Protein AF-A0A9X3HV19-F1 (afdb_monomer)

Sequence (190 aa):
FEGVTEEQIAPVLFEKYFGKSNYALGISFISVSGKNYSPFISLAYKLGVPVCIVSDNDGNTSDEIASQIRKLEQKFNCTFSPEFLSINYLHNGCDIEAELVNHLGLVDELKQSLVQLTVNENDNPRYIEAKTNEFARFNNTELLEKLDSTKSGYSGFLADIIANSDKEPNQLIPQAFIDSFETIKEWRTL

pLDDT: mean 93.1, std 5.16, range [55.28, 97.44]

Secondary structure (DSSP, 8-state):
--SHHHHHHHHHHHHHHHSS-TTTTT------SSS--HHHHHHHHHHT--EEEEE--STTHHHHHHHHHHHHHHHHTS---TTTEEEEE-STT--HHHIIIIIS--HHHHHHHHHHHH--TTS-HHHHHHHHHHHHT--HHHHHHHHHTTHHHHHHHHHHHHHT--S-HHHHS-HHHHHHHHHHHHHHT-

Organism: NCBI:txid2829489

Structure (mmCIF, N/CA/C/O backbone):
data_AF-A0A9X3HV19-F1
#
_entry.id   AF-A0A9X3HV19-F1
#
loop_
_atom_site.group_PDB
_atom_site.id
_atom_site.type_symbol
_atom_site.label_atom_id
_atom_site.label_alt_id
_atom_site.label_comp_id
_atom_site.label_asym_id
_atom_site.label_entity_id
_atom_site.label_seq_id
_atom_site.pdbx_PDB_ins_code
_atom_site.Cartn_x
_atom_site.Cartn_y
_atom_site.Cartn_z
_atom_site.occupancy
_atom_site.B_iso_or_equiv
_atom_site.auth_seq_id
_atom_site.auth_comp_id
_atom_site.auth_asym_id
_atom_site.auth_atom_id
_atom_site.pdbx_PDB_model_num
ATOM 1 N N . PHE A 1 1 ? -4.793 3.993 3.287 1.00 92.94 1 PHE A N 1
ATOM 2 C CA . PHE A 1 1 ? -3.477 4.183 2.652 1.00 92.94 1 PHE A CA 1
ATOM 3 C C . PHE A 1 1 ? -3.138 5.657 2.613 1.00 92.94 1 PHE A C 1
ATOM 5 O O . PHE A 1 1 ? -4.039 6.464 2.853 1.00 92.94 1 PHE A O 1
ATOM 12 N N . GLU A 1 2 ? -1.892 5.999 2.302 1.00 89.06 2 GLU A N 1
ATOM 13 C CA . GLU A 1 2 ? -1.419 7.385 2.287 1.00 89.06 2 GLU A CA 1
ATOM 14 C C . GLU A 1 2 ? -1.535 8.012 0.901 1.00 89.06 2 GLU A C 1
ATOM 16 O O . GLU A 1 2 ? -1.943 9.172 0.780 1.00 89.06 2 GLU A O 1
ATOM 21 N N . GLY A 1 3 ? -1.202 7.239 -0.134 1.00 89.00 3 GLY A N 1
ATOM 22 C CA . GLY A 1 3 ? -0.993 7.733 -1.486 1.00 89.00 3 GLY A CA 1
ATOM 23 C C . GLY A 1 3 ? -1.989 7.229 -2.523 1.00 89.00 3 GLY A C 1
ATOM 24 O O . GLY A 1 3 ? -2.967 6.536 -2.229 1.00 89.00 3 GLY A O 1
ATOM 25 N N . VAL A 1 4 ? -1.743 7.662 -3.762 1.00 90.88 4 VAL A N 1
ATOM 26 C CA . VAL A 1 4 ? -2.501 7.255 -4.953 1.00 90.88 4 VAL A CA 1
ATOM 27 C C . VAL A 1 4 ? -2.052 5.886 -5.455 1.00 90.88 4 VAL A C 1
ATOM 29 O O . VAL A 1 4 ? -2.868 5.137 -5.981 1.00 90.88 4 VAL A O 1
ATOM 32 N N . THR A 1 5 ? -0.774 5.540 -5.273 1.00 93.81 5 THR A N 1
ATOM 33 C CA . THR A 1 5 ? -0.210 4.272 -5.738 1.00 93.81 5 THR A CA 1
ATOM 34 C C . THR A 1 5 ? -0.964 3.107 -5.108 1.00 93.81 5 THR A C 1
ATOM 36 O O . THR A 1 5 ? -1.491 2.252 -5.817 1.00 93.81 5 THR A O 1
ATOM 39 N N . GLU A 1 6 ? -1.099 3.120 -3.783 1.00 95.12 6 GLU A N 1
ATOM 40 C CA . GLU A 1 6 ? -1.828 2.110 -3.024 1.00 95.12 6 GLU A CA 1
ATOM 41 C C . GLU A 1 6 ? -3.308 2.074 -3.409 1.00 95.12 6 GLU A C 1
ATOM 43 O O . GLU A 1 6 ? -3.881 0.997 -3.518 1.00 95.12 6 GLU A O 1
ATOM 48 N N . GLU A 1 7 ? -3.933 3.230 -3.648 1.00 93.62 7 GLU A N 1
ATOM 49 C CA . GLU A 1 7 ? -5.339 3.306 -4.057 1.00 93.62 7 GLU A CA 1
ATOM 50 C C . GLU A 1 7 ? -5.594 2.624 -5.407 1.00 93.62 7 GLU A C 1
ATOM 52 O O . GLU A 1 7 ? -6.621 1.963 -5.564 1.00 93.62 7 GLU A O 1
ATOM 57 N N . GLN A 1 8 ? -4.658 2.737 -6.355 1.00 94.06 8 GLN A N 1
ATOM 58 C CA . GLN A 1 8 ? -4.769 2.079 -7.659 1.00 94.06 8 GLN A CA 1
ATOM 59 C C . GLN A 1 8 ? -4.486 0.574 -7.580 1.00 94.06 8 GLN A C 1
ATOM 61 O O . GLN A 1 8 ? -5.200 -0.213 -8.200 1.00 94.06 8 GLN A O 1
ATOM 66 N N . ILE A 1 9 ? -3.474 0.147 -6.814 1.00 95.69 9 ILE A N 1
ATOM 67 C CA . ILE A 1 9 ? -3.069 -1.269 -6.795 1.00 95.69 9 ILE A CA 1
ATOM 68 C C . ILE A 1 9 ? -3.862 -2.116 -5.791 1.00 95.69 9 ILE A C 1
ATOM 70 O O . ILE A 1 9 ? -4.098 -3.292 -6.058 1.00 95.69 9 ILE A O 1
ATOM 74 N N . ALA A 1 10 ? -4.316 -1.562 -4.659 1.00 96.38 10 ALA A N 1
ATO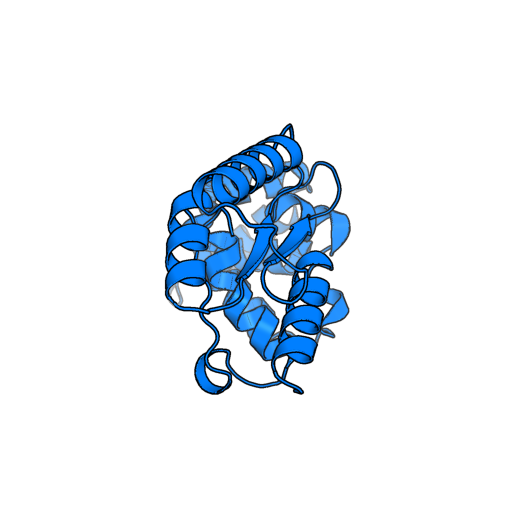M 75 C CA . ALA A 1 10 ? -4.973 -2.330 -3.593 1.00 96.38 10 ALA A CA 1
ATOM 76 C C . ALA A 1 10 ? -6.180 -3.163 -4.064 1.00 96.38 10 ALA A C 1
ATOM 78 O O . ALA A 1 10 ? -6.263 -4.326 -3.658 1.00 96.38 10 ALA A O 1
ATOM 79 N N . PRO A 1 11 ? -7.087 -2.653 -4.928 1.00 96.00 11 PRO A N 1
ATOM 80 C CA . PRO A 1 11 ? -8.189 -3.454 -5.459 1.00 96.00 11 PRO A CA 1
ATOM 81 C C . PRO A 1 11 ? -7.708 -4.684 -6.232 1.00 96.00 11 PRO A C 1
ATOM 83 O O . PRO A 1 11 ? -8.239 -5.777 -6.038 1.00 96.00 11 PRO A O 1
ATOM 86 N N . VAL A 1 12 ? -6.668 -4.521 -7.055 1.00 96.38 12 VAL A N 1
ATOM 87 C CA . V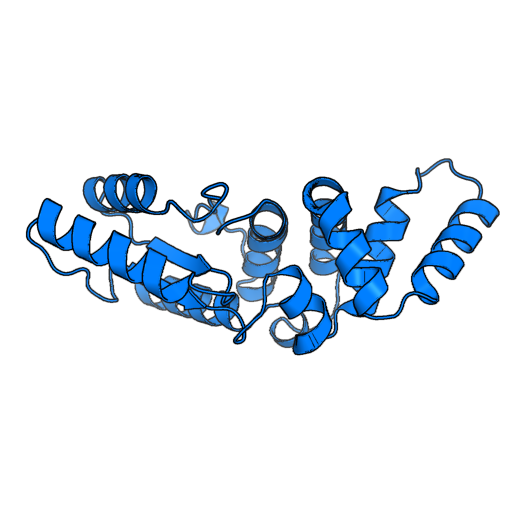AL A 1 12 ? -6.094 -5.611 -7.851 1.00 96.38 12 VAL A CA 1
ATOM 88 C C . VAL A 1 12 ? -5.376 -6.622 -6.966 1.00 96.38 12 VAL A C 1
ATOM 90 O O . VAL A 1 12 ? -5.577 -7.824 -7.134 1.00 96.38 12 VAL A O 1
ATOM 93 N N . LEU A 1 13 ? -4.574 -6.161 -6.001 1.00 96.75 13 LEU A N 1
ATOM 94 C CA . LEU A 1 13 ? -3.899 -7.041 -5.040 1.00 96.75 13 LEU A CA 1
ATOM 95 C C . LEU A 1 13 ? -4.920 -7.871 -4.256 1.00 96.75 13 LEU A C 1
ATOM 97 O O . LEU A 1 13 ? -4.753 -9.077 -4.082 1.00 96.75 13 LEU A O 1
ATOM 101 N N . PHE A 1 14 ? -6.006 -7.233 -3.824 1.00 96.19 14 PHE A N 1
ATOM 102 C CA . PHE A 1 14 ? -7.091 -7.888 -3.109 1.00 96.19 14 PHE A CA 1
ATOM 103 C C . PHE A 1 14 ? -7.784 -8.952 -3.965 1.00 96.19 14 PHE A C 1
ATOM 105 O O . PHE A 1 14 ? -7.998 -10.074 -3.506 1.00 96.19 14 PHE A O 1
ATOM 112 N N . GLU A 1 15 ? -8.109 -8.630 -5.217 1.00 95.38 15 GLU A N 1
ATOM 113 C CA . GLU A 1 15 ? -8.743 -9.578 -6.131 1.00 95.38 15 GLU A CA 1
ATOM 114 C C . GLU A 1 15 ? -7.820 -10.751 -6.477 1.00 95.38 15 GLU A C 1
ATOM 116 O O . GLU A 1 15 ? -8.271 -11.896 -6.482 1.00 95.38 15 GLU A O 1
ATOM 121 N N . LYS A 1 16 ? -6.520 -10.500 -6.670 1.00 94.62 16 LYS A N 1
ATOM 122 C CA . LYS A 1 16 ? -5.498 -11.546 -6.831 1.00 94.62 16 LYS A CA 1
ATOM 123 C C . LYS A 1 16 ? -5.420 -12.473 -5.622 1.00 94.62 16 LYS A C 1
ATOM 125 O O . LYS A 1 16 ? -5.256 -13.676 -5.796 1.00 94.62 16 LYS A O 1
ATOM 130 N N . TYR A 1 17 ? -5.553 -11.928 -4.417 1.00 95.12 17 TYR A N 1
ATOM 131 C CA . TYR A 1 17 ? -5.472 -12.700 -3.183 1.00 95.12 17 TYR A CA 1
ATOM 132 C C . TYR A 1 17 ? -6.747 -13.524 -2.908 1.00 95.12 17 TYR A C 1
ATOM 134 O O . TYR A 1 17 ? -6.661 -14.709 -2.594 1.00 95.12 17 TYR A O 1
ATOM 142 N N . PHE A 1 18 ? -7.940 -12.933 -3.047 1.00 93.56 18 PHE A N 1
ATOM 143 C CA . PHE A 1 18 ? -9.214 -13.597 -2.719 1.00 93.56 18 PHE A CA 1
ATOM 144 C C . PHE A 1 18 ? -9.899 -14.300 -3.899 1.00 93.56 18 PHE A C 1
ATOM 146 O O . PHE A 1 18 ? -10.870 -15.034 -3.695 1.00 93.56 18 PHE A O 1
ATOM 153 N N . GLY A 1 19 ? -9.473 -14.029 -5.135 1.00 92.88 19 GLY A N 1
ATOM 154 C CA . GLY A 1 19 ? -10.180 -14.448 -6.349 1.00 92.88 19 GLY A CA 1
ATOM 155 C C . GLY A 1 19 ? -11.570 -13.814 -6.500 1.00 92.88 19 GLY A C 1
ATOM 156 O O . GLY A 1 19 ? -12.421 -14.346 -7.213 1.00 92.88 19 GLY A O 1
ATOM 157 N N . LYS A 1 20 ? -11.842 -12.721 -5.775 1.00 91.88 20 LYS A N 1
ATOM 158 C CA . LYS A 1 20 ? -13.119 -11.993 -5.763 1.00 91.88 20 LYS A CA 1
ATOM 159 C C . LYS A 1 20 ? -12.851 -10.498 -5.687 1.00 91.88 20 LYS A C 1
ATOM 161 O O . LYS A 1 20 ? -11.979 -10.067 -4.937 1.00 91.88 20 LYS A O 1
ATOM 166 N N . SER A 1 21 ? -13.664 -9.707 -6.380 1.00 92.12 21 SER A N 1
ATOM 167 C CA . SER A 1 21 ? -13.572 -8.252 -6.286 1.00 92.12 21 SER A CA 1
ATOM 168 C C . SER A 1 21 ? -13.932 -7.750 -4.883 1.00 92.12 21 SER A C 1
ATOM 170 O O . SER A 1 21 ? -14.791 -8.304 -4.186 1.00 92.12 21 SER A O 1
ATOM 172 N N . ASN A 1 22 ? -13.314 -6.642 -4.478 1.00 92.56 22 ASN A N 1
ATOM 173 C CA . ASN A 1 22 ? -13.609 -5.961 -3.216 1.00 92.56 22 ASN A CA 1
ATOM 174 C C . ASN A 1 22 ? -15.084 -5.535 -3.114 1.00 92.56 22 ASN A C 1
ATOM 176 O O . ASN A 1 22 ? -15.665 -5.592 -2.031 1.00 92.56 22 ASN A O 1
ATOM 180 N N . TYR A 1 23 ? -15.721 -5.190 -4.239 1.00 90.75 23 TYR A N 1
ATOM 181 C CA . TYR A 1 23 ? -17.148 -4.863 -4.295 1.00 90.75 23 TYR A CA 1
ATOM 182 C C . TYR A 1 23 ? -18.039 -6.041 -3.899 1.00 90.75 23 TYR A C 1
ATOM 184 O O . TYR A 1 23 ? -18.979 -5.861 -3.126 1.00 90.75 23 TYR A O 1
ATOM 192 N N . ALA A 1 24 ? -17.727 -7.251 -4.377 1.00 90.06 24 ALA A N 1
ATOM 193 C CA . ALA A 1 24 ? -18.477 -8.456 -4.020 1.00 90.06 24 ALA A CA 1
ATOM 194 C C . ALA A 1 24 ? -18.387 -8.762 -2.517 1.00 90.06 24 ALA A C 1
ATOM 196 O O . ALA A 1 24 ? -19.307 -9.335 -1.935 1.00 90.06 24 ALA A O 1
ATOM 197 N N . LEU A 1 25 ? -17.288 -8.343 -1.889 1.00 89.44 25 LEU A N 1
ATOM 198 C CA . LEU A 1 25 ? -17.045 -8.485 -0.461 1.00 89.44 25 LEU A CA 1
ATOM 199 C C . LEU A 1 25 ? -17.388 -7.220 0.332 1.00 89.44 25 LEU A C 1
ATOM 201 O O . LEU A 1 25 ? -17.136 -7.183 1.529 1.00 89.44 25 LEU A O 1
ATOM 205 N N . GLY A 1 26 ? -18.000 -6.199 -0.279 1.00 91.06 26 GLY A N 1
ATOM 206 C CA . GLY A 1 26 ? -18.408 -4.964 0.395 1.00 91.06 26 GLY A CA 1
ATOM 207 C C . GLY A 1 26 ? -17.260 -4.249 1.114 1.00 91.06 26 GLY A C 1
ATOM 208 O O . GLY A 1 26 ? -17.456 -3.780 2.237 1.00 91.06 26 GLY A O 1
ATOM 209 N N . ILE A 1 27 ? -16.072 -4.239 0.507 1.00 93.81 27 ILE A N 1
ATOM 210 C CA . ILE A 1 27 ? -14.852 -3.609 1.022 1.00 93.81 27 ILE A CA 1
ATOM 211 C C . ILE A 1 27 ? -14.545 -2.359 0.202 1.00 93.81 27 ILE A C 1
ATOM 213 O O . ILE A 1 27 ? -14.520 -2.393 -1.032 1.00 93.81 27 ILE A O 1
ATOM 217 N N . SER A 1 28 ? -14.269 -1.268 0.911 1.00 94.50 28 SER A N 1
ATOM 218 C CA . SER A 1 28 ? -13.881 0.013 0.327 1.00 94.50 28 SER A CA 1
ATOM 219 C C . SER A 1 28 ? -12.416 0.302 0.626 1.00 94.50 28 SER A C 1
ATOM 221 O O . SER A 1 28 ? -12.000 0.271 1.783 1.00 94.50 28 SER A O 1
ATOM 223 N N . PHE A 1 29 ? -11.659 0.633 -0.415 1.00 95.06 29 PHE A N 1
ATOM 224 C CA . PHE A 1 29 ? -10.294 1.135 -0.310 1.00 95.06 29 PHE A CA 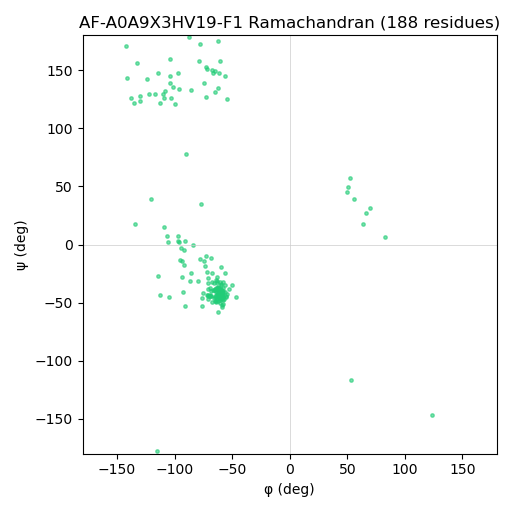1
ATOM 225 C C . PHE A 1 29 ? -10.311 2.660 -0.356 1.00 95.06 29 PHE A C 1
ATOM 227 O O . PHE A 1 29 ? -11.040 3.244 -1.154 1.00 95.06 29 PHE A O 1
ATOM 234 N N . ILE A 1 30 ? -9.568 3.297 0.550 1.00 93.44 30 ILE A N 1
ATOM 235 C CA . ILE A 1 30 ? -9.579 4.752 0.726 1.00 93.44 30 ILE A CA 1
ATOM 236 C C . ILE A 1 30 ? -8.141 5.238 0.934 1.00 93.44 30 ILE A C 1
ATOM 238 O O . ILE A 1 30 ? -7.435 4.768 1.838 1.00 93.44 30 ILE A O 1
ATOM 242 N N . SER A 1 31 ? -7.727 6.206 0.115 1.00 92.25 31 SER A N 1
ATOM 243 C CA . SER A 1 31 ? -6.536 7.016 0.368 1.00 92.25 31 SER A CA 1
ATOM 244 C C . SER A 1 31 ? -6.883 8.196 1.273 1.00 92.25 31 SER A C 1
ATOM 246 O O . SER A 1 31 ? -7.871 8.896 1.046 1.00 92.25 31 SER A O 1
ATOM 248 N N . VAL A 1 32 ? -6.073 8.433 2.308 1.00 92.12 32 VAL A N 1
ATOM 249 C CA . VAL A 1 32 ? -6.241 9.598 3.192 1.00 92.12 32 VAL A CA 1
ATOM 250 C C . VAL A 1 32 ? -5.442 10.814 2.715 1.00 92.12 32 VAL A C 1
ATOM 252 O O . VAL A 1 32 ? -5.490 11.855 3.371 1.00 92.12 32 VAL A O 1
ATOM 255 N N . SER A 1 33 ? -4.759 10.705 1.564 1.00 85.19 33 SER A N 1
ATOM 256 C CA . SER A 1 33 ? -3.961 11.775 0.947 1.00 85.19 33 SER A CA 1
ATOM 257 C C . SER A 1 33 ? -2.943 12.382 1.924 1.00 85.19 33 SER A C 1
ATOM 259 O O . SER A 1 33 ? -2.964 13.581 2.212 1.00 85.19 33 SER A O 1
ATOM 261 N N . GLY A 1 34 ? -2.076 11.529 2.471 1.00 86.06 34 GLY A N 1
ATOM 262 C CA . GLY A 1 34 ? -1.086 11.847 3.502 1.00 86.06 34 GLY A CA 1
ATOM 263 C C . GLY A 1 34 ? -1.242 10.958 4.737 1.00 86.06 34 GLY A C 1
ATOM 264 O O . GLY A 1 34 ? -1.656 9.812 4.631 1.00 86.06 34 GLY A O 1
ATOM 265 N N . LYS A 1 35 ? -0.958 11.501 5.929 1.00 85.69 35 LYS A N 1
ATOM 266 C CA . LYS A 1 35 ? -0.919 10.731 7.192 1.00 85.69 35 LYS A CA 1
ATOM 267 C C . LYS A 1 35 ? -2.104 10.992 8.129 1.00 85.69 35 LYS A C 1
ATOM 269 O O . LYS A 1 35 ? -2.107 10.534 9.266 1.00 85.69 35 LYS A O 1
ATOM 274 N N . ASN A 1 36 ? -3.133 11.735 7.706 1.00 92.12 36 ASN A N 1
ATOM 275 C CA . ASN A 1 36 ? -4.254 12.119 8.579 1.00 92.12 36 ASN A CA 1
ATOM 276 C C . ASN A 1 36 ? -5.415 11.109 8.554 1.00 92.12 36 ASN A C 1
ATOM 278 O O . ASN A 1 36 ? -6.471 11.349 7.967 1.00 92.12 36 ASN A O 1
ATOM 282 N N . TYR A 1 37 ? -5.246 9.996 9.261 1.00 95.00 37 TYR A N 1
ATOM 283 C CA . TYR A 1 37 ? -6.252 8.937 9.385 1.00 95.00 37 TYR A CA 1
ATOM 284 C C . TYR A 1 37 ? -7.441 9.307 10.286 1.00 95.00 37 TYR A C 1
ATOM 286 O O . TYR A 1 37 ? -8.511 8.695 10.211 1.00 95.00 37 TYR A O 1
ATOM 294 N N . SER A 1 38 ? -7.282 10.321 11.141 1.00 95.31 38 SER A N 1
ATOM 295 C CA . SER A 1 38 ? -8.231 10.625 12.220 1.00 95.31 38 SER A CA 1
ATOM 296 C C . SER A 1 38 ? -9.696 10.838 11.786 1.00 95.31 38 SER A C 1
ATOM 298 O O . SER A 1 38 ? -10.593 10.308 12.458 1.00 95.31 38 SER A O 1
ATOM 300 N N . PRO A 1 39 ? -9.999 11.586 10.701 1.00 95.50 39 PRO A N 1
ATOM 301 C CA . PRO A 1 39 ? -11.375 11.785 10.242 1.00 95.50 39 PRO A CA 1
ATOM 302 C C . PRO A 1 39 ? -12.031 10.487 9.760 1.00 95.50 39 PRO A C 1
ATOM 304 O O . PRO A 1 39 ? -13.200 10.243 10.060 1.00 95.50 39 PRO A O 1
ATOM 307 N N . PHE A 1 40 ? -11.267 9.636 9.072 1.00 95.88 40 PHE A N 1
ATOM 308 C CA . PHE A 1 40 ? -11.751 8.380 8.504 1.00 95.88 40 PHE A CA 1
ATOM 309 C C . PHE A 1 40 ? -12.051 7.354 9.593 1.00 95.88 40 PHE A C 1
ATOM 311 O O . PHE A 1 40 ? -13.150 6.806 9.621 1.00 95.88 40 PHE A O 1
ATOM 318 N N . ILE A 1 41 ? -11.136 7.180 10.554 1.00 96.31 41 ILE A N 1
ATOM 319 C CA . ILE A 1 41 ? -11.366 6.301 11.712 1.00 96.31 41 ILE A CA 1
ATOM 320 C C . ILE A 1 41 ? -12.566 6.805 12.525 1.00 96.31 41 ILE A C 1
ATOM 322 O O . ILE A 1 41 ? -13.417 6.018 12.929 1.00 96.31 41 ILE A O 1
ATOM 326 N N . SER A 1 42 ? -12.686 8.125 12.729 1.00 96.38 42 SER A N 1
ATOM 327 C CA . SER A 1 42 ? -13.834 8.711 13.439 1.00 96.38 42 SER A CA 1
ATOM 328 C C . SER A 1 42 ? -15.166 8.375 12.769 1.00 96.38 42 SER A C 1
ATOM 330 O O . SER A 1 42 ? -16.132 8.042 13.457 1.00 96.38 42 SER A O 1
ATOM 332 N N . LEU A 1 43 ? -15.230 8.492 11.441 1.00 96.56 43 LEU A N 1
ATOM 333 C CA . LEU A 1 43 ? -16.430 8.191 10.668 1.00 96.56 43 LEU A CA 1
ATOM 334 C C . LEU A 1 43 ? -16.747 6.694 10.709 1.00 96.56 43 LEU A C 1
ATOM 336 O O . LEU A 1 43 ? -17.870 6.324 11.040 1.00 96.56 43 LEU A O 1
ATOM 340 N N . ALA A 1 44 ? -15.756 5.845 10.441 1.00 95.75 44 ALA A N 1
ATOM 341 C CA . ALA A 1 44 ? -15.909 4.396 10.455 1.00 95.75 44 ALA A CA 1
ATOM 342 C C . ALA A 1 44 ? -16.375 3.888 11.828 1.00 95.75 44 ALA A C 1
ATOM 344 O O . ALA A 1 44 ? -17.335 3.126 11.911 1.00 95.75 44 ALA A O 1
ATOM 345 N N . TYR A 1 45 ? -15.806 4.424 12.913 1.00 95.81 45 TYR A N 1
ATOM 346 C CA . TYR A 1 45 ? -16.226 4.104 14.277 1.00 95.81 45 TYR A CA 1
ATOM 347 C C . TYR A 1 45 ? -17.687 4.466 14.536 1.00 95.81 45 TYR A C 1
ATOM 349 O O . TYR A 1 45 ? -18.442 3.674 15.095 1.00 95.81 45 TYR A O 1
ATOM 357 N N . LYS A 1 46 ? -18.129 5.644 14.081 1.00 95.75 46 LYS A N 1
ATOM 358 C CA . LYS A 1 46 ? -19.532 6.062 14.214 1.00 95.75 46 LYS A CA 1
ATOM 359 C C . LYS A 1 46 ? -20.497 5.228 13.374 1.00 95.75 46 LYS A C 1
ATOM 361 O O . LYS A 1 46 ? -21.669 5.154 13.731 1.00 95.75 46 LYS A O 1
ATOM 366 N N . LEU A 1 47 ? -20.016 4.614 12.298 1.00 95.56 47 LEU A N 1
ATOM 367 C CA . LEU A 1 47 ? -20.792 3.725 11.436 1.00 95.56 47 LEU A CA 1
ATOM 368 C C . LEU A 1 47 ? -20.694 2.246 11.844 1.00 95.56 47 LEU A C 1
ATOM 370 O O . LEU A 1 47 ? -21.378 1.421 11.246 1.00 95.56 47 LEU A O 1
ATOM 374 N N . GLY A 1 48 ? -19.869 1.902 12.840 1.00 94.06 48 GLY A N 1
ATOM 375 C CA . GLY A 1 48 ? -19.617 0.510 13.224 1.00 94.06 48 GLY A CA 1
ATOM 376 C C . GLY A 1 48 ? -18.878 -0.290 12.147 1.00 94.06 48 GLY A C 1
ATOM 377 O O . GLY A 1 48 ? -19.062 -1.500 12.052 1.00 94.06 48 GLY A O 1
ATOM 378 N N . VAL A 1 49 ? -18.080 0.380 11.312 1.00 95.19 49 VAL A N 1
ATOM 379 C CA . VAL A 1 49 ? -17.308 -0.242 10.230 1.00 95.19 49 VAL A CA 1
ATOM 380 C C . VAL A 1 49 ? -15.864 -0.432 10.700 1.00 95.19 49 VAL A C 1
ATOM 382 O O . VAL A 1 49 ? -15.229 0.567 11.045 1.00 95.19 49 VAL A O 1
ATOM 385 N N . PRO A 1 50 ? -15.334 -1.666 10.725 1.00 95.62 50 PRO A N 1
ATOM 386 C CA . PRO A 1 50 ? -13.950 -1.911 11.113 1.00 95.62 50 PRO A CA 1
ATOM 387 C C . PRO A 1 50 ? -12.979 -1.438 10.017 1.00 95.62 50 PRO A C 1
ATOM 389 O O . PRO A 1 50 ? -13.328 -1.377 8.835 1.00 95.62 50 PRO A O 1
ATOM 392 N N . VAL A 1 51 ? -11.760 -1.070 10.413 1.00 96.69 51 VAL A N 1
ATOM 393 C CA . VAL A 1 51 ? -10.774 -0.381 9.570 1.00 96.69 51 VAL A CA 1
ATOM 394 C C . VAL A 1 51 ? -9.424 -1.085 9.631 1.00 96.69 51 VAL A C 1
ATOM 396 O O . VAL A 1 51 ? -8.856 -1.267 10.704 1.00 96.69 51 VAL A O 1
ATOM 399 N N . CYS A 1 52 ? -8.872 -1.405 8.463 1.00 96.50 52 CYS A N 1
ATOM 400 C CA . CYS A 1 52 ? -7.460 -1.749 8.308 1.00 96.50 52 CYS A CA 1
ATOM 401 C C . CYS A 1 52 ? -6.694 -0.546 7.751 1.00 96.50 52 CYS A C 1
ATOM 403 O O . CYS A 1 52 ? -7.146 0.106 6.806 1.00 96.50 52 CYS A O 1
ATOM 405 N N . ILE A 1 53 ? -5.529 -0.266 8.323 1.00 96.44 53 ILE A N 1
ATOM 406 C CA . ILE A 1 53 ? -4.589 0.741 7.840 1.00 96.44 53 ILE A CA 1
ATOM 407 C C . ILE A 1 53 ? -3.350 0.007 7.345 1.00 96.44 53 ILE A C 1
ATOM 409 O O . ILE A 1 53 ? -2.704 -0.684 8.122 1.00 96.44 53 ILE A O 1
ATOM 413 N N . VAL A 1 54 ? -3.009 0.193 6.073 1.00 96.62 54 VAL A N 1
ATOM 414 C CA . VAL A 1 54 ? -1.650 -0.052 5.582 1.00 96.62 54 VAL A CA 1
ATOM 415 C C . VAL A 1 54 ? -0.987 1.304 5.411 1.00 96.62 54 VAL A C 1
ATOM 417 O O . VAL A 1 54 ? -1.577 2.181 4.767 1.00 96.62 54 VAL A O 1
ATOM 420 N N . SER A 1 55 ? 0.180 1.471 6.027 1.00 95.25 55 SER A N 1
ATOM 421 C CA . SER A 1 55 ? 0.944 2.720 6.025 1.00 95.25 55 SER A CA 1
ATOM 422 C C . SER A 1 55 ? 2.404 2.476 5.694 1.00 95.25 55 SER A C 1
ATOM 424 O O . SER A 1 55 ? 2.938 1.394 5.968 1.00 95.25 55 SER A O 1
ATOM 426 N N . ASP A 1 56 ? 3.049 3.526 5.199 1.00 94.00 56 ASP A N 1
ATOM 427 C CA . ASP A 1 56 ? 4.494 3.567 5.051 1.00 94.00 56 ASP A CA 1
ATOM 428 C C . ASP A 1 56 ? 5.166 3.413 6.421 1.00 94.00 56 ASP A C 1
ATOM 430 O O . ASP A 1 56 ? 4.577 3.656 7.482 1.00 94.00 56 ASP A O 1
ATOM 434 N N . ASN A 1 57 ? 6.421 2.982 6.410 1.00 92.62 57 ASN A N 1
ATOM 435 C CA . ASN A 1 57 ? 7.215 2.817 7.624 1.00 92.62 57 ASN A CA 1
ATOM 436 C C . ASN A 1 57 ? 8.474 3.681 7.570 1.00 92.62 57 ASN A C 1
ATOM 438 O O . ASN A 1 57 ? 9.564 3.265 7.958 1.00 92.62 57 ASN A O 1
ATOM 442 N N . ASP A 1 58 ? 8.323 4.884 7.031 1.00 85.94 58 ASP A N 1
ATOM 443 C CA . ASP A 1 58 ? 9.376 5.872 6.894 1.00 85.94 58 ASP A CA 1
ATOM 444 C C . ASP A 1 58 ? 9.342 6.898 8.044 1.00 85.94 58 ASP A C 1
ATOM 446 O O . ASP A 1 58 ? 8.296 7.245 8.595 1.00 85.94 58 ASP A O 1
ATOM 450 N N . GLY A 1 59 ? 10.512 7.399 8.445 1.00 86.56 59 GLY A N 1
ATOM 451 C CA . GLY A 1 59 ? 10.619 8.500 9.407 1.00 86.56 59 GLY A CA 1
ATOM 452 C C . GLY A 1 59 ? 9.860 8.277 10.725 1.00 86.56 59 GLY A C 1
ATOM 453 O O . GLY A 1 59 ? 10.224 7.419 11.525 1.00 86.56 59 GLY A O 1
ATOM 454 N N . ASN A 1 60 ? 8.855 9.117 10.984 1.00 88.69 60 ASN A N 1
ATOM 455 C CA . ASN A 1 60 ? 8.061 9.156 12.217 1.00 88.69 60 ASN A CA 1
ATOM 456 C C . ASN A 1 60 ? 6.611 8.661 12.032 1.00 88.69 60 ASN A C 1
ATOM 458 O O . ASN A 1 60 ? 5.766 8.910 12.897 1.00 88.69 60 ASN A O 1
ATOM 462 N N . THR A 1 61 ? 6.304 7.976 10.927 1.00 89.06 61 THR A N 1
ATOM 463 C CA . THR A 1 61 ? 4.933 7.583 10.550 1.00 89.06 61 THR A CA 1
ATOM 464 C C . THR A 1 61 ? 4.226 6.781 11.638 1.00 89.06 61 THR A C 1
ATOM 466 O O . THR A 1 61 ? 3.098 7.104 12.019 1.00 89.06 61 THR A O 1
ATOM 469 N N . SER A 1 62 ? 4.906 5.793 12.227 1.00 90.38 62 SER A N 1
ATOM 470 C CA . SER A 1 62 ? 4.338 4.973 13.303 1.00 90.38 62 SER A CA 1
ATOM 471 C C . SER A 1 62 ? 3.953 5.794 14.537 1.00 90.38 62 SER A C 1
ATOM 473 O O . SER A 1 62 ? 2.900 5.568 15.141 1.00 90.38 62 SER A O 1
ATOM 475 N N . ASP A 1 63 ? 4.774 6.782 14.901 1.00 92.81 63 ASP A N 1
ATOM 476 C CA . ASP A 1 63 ? 4.531 7.649 16.054 1.00 92.81 63 ASP A CA 1
ATOM 477 C C . ASP A 1 63 ? 3.365 8.611 15.797 1.00 92.81 63 ASP A C 1
ATOM 479 O O . ASP A 1 63 ? 2.543 8.859 16.689 1.00 92.81 63 ASP A O 1
ATOM 483 N N . GLU A 1 64 ? 3.248 9.132 14.573 1.00 94.19 64 GLU A N 1
ATOM 484 C CA . GLU A 1 64 ? 2.141 10.001 14.174 1.00 94.19 64 GLU A CA 1
ATOM 485 C C . GLU A 1 64 ? 0.800 9.265 14.190 1.00 94.19 64 GLU A C 1
ATOM 487 O O . GLU A 1 64 ? -0.182 9.787 14.734 1.00 94.19 64 GLU A O 1
ATOM 492 N N . ILE A 1 65 ? 0.755 8.043 13.656 1.00 94.19 65 ILE A N 1
ATOM 493 C CA . ILE A 1 65 ? -0.453 7.209 13.655 1.00 94.19 65 ILE A CA 1
ATOM 494 C C . ILE A 1 65 ? -0.826 6.820 15.085 1.00 94.19 65 ILE A C 1
ATOM 496 O O . ILE A 1 65 ? -1.976 7.005 15.493 1.00 94.19 65 ILE A O 1
ATOM 500 N N . ALA A 1 66 ? 0.140 6.379 15.897 1.00 94.69 66 ALA A N 1
ATOM 501 C CA . ALA A 1 66 ? -0.103 6.055 17.302 1.00 94.69 66 ALA A CA 1
ATOM 502 C C . ALA A 1 66 ? -0.636 7.267 18.090 1.00 94.69 66 ALA A C 1
ATOM 504 O O . ALA A 1 66 ? -1.557 7.140 18.900 1.00 94.69 66 ALA A O 1
ATOM 505 N N . SER A 1 67 ? -0.099 8.464 17.836 1.00 96.44 67 SER A N 1
ATOM 506 C CA . SER A 1 67 ? -0.572 9.715 18.440 1.00 96.44 67 SER A CA 1
ATOM 507 C C . SER A 1 67 ? -2.013 10.044 18.040 1.00 96.44 67 SER A C 1
ATOM 509 O O . SER A 1 67 ? -2.823 10.427 18.889 1.00 96.44 67 SER A O 1
ATOM 511 N N . GLN A 1 68 ? -2.363 9.867 16.765 1.00 96.06 68 GLN A N 1
ATOM 512 C CA . GLN A 1 68 ? -3.727 10.064 16.271 1.00 96.06 68 GLN A CA 1
ATOM 513 C C . GLN A 1 68 ? -4.719 9.099 16.919 1.00 96.06 68 GLN A C 1
ATOM 515 O O . GLN A 1 68 ? -5.771 9.531 17.391 1.00 96.06 68 GLN A O 1
ATOM 520 N N . ILE A 1 69 ? -4.362 7.821 17.016 1.00 96.44 69 ILE A N 1
ATOM 521 C CA . ILE A 1 69 ? -5.205 6.796 17.636 1.00 96.44 69 ILE A CA 1
ATOM 522 C C . ILE A 1 69 ? -5.449 7.114 19.106 1.00 96.44 69 ILE A C 1
ATOM 524 O O . ILE A 1 69 ? -6.602 7.178 19.522 1.00 96.44 69 ILE A O 1
ATOM 528 N N . ARG A 1 70 ? -4.398 7.439 19.869 1.00 97.06 70 ARG A N 1
ATOM 529 C CA . ARG A 1 70 ? -4.537 7.828 21.284 1.00 97.06 70 ARG A CA 1
ATOM 530 C C . ARG A 1 70 ? -5.481 9.016 21.466 1.00 97.06 70 ARG A C 1
ATOM 532 O O . ARG A 1 70 ? -6.295 9.026 22.386 1.00 97.06 70 ARG A O 1
ATOM 539 N N . LYS A 1 71 ? -5.405 10.021 20.587 1.00 97.44 71 LYS A N 1
ATOM 540 C CA . LYS A 1 71 ? -6.320 11.177 20.620 1.00 97.44 71 LYS A CA 1
ATOM 541 C C . LYS A 1 71 ? -7.765 10.770 20.338 1.00 97.44 71 LYS A C 1
ATOM 543 O O . LYS A 1 71 ? -8.679 11.315 20.955 1.00 97.44 71 LYS A O 1
ATOM 548 N N . LEU A 1 72 ? -7.989 9.835 19.417 1.00 96.94 72 LEU A N 1
ATOM 549 C CA . LEU A 1 72 ? -9.325 9.322 19.113 1.00 96.94 72 LEU A CA 1
ATOM 550 C C . LEU A 1 72 ? -9.901 8.490 20.258 1.00 96.94 72 LEU A C 1
ATOM 552 O O . LEU A 1 72 ? -11.054 8.693 20.626 1.00 96.94 72 LEU A O 1
ATOM 556 N N . GLU A 1 73 ? -9.098 7.616 20.851 1.00 96.94 73 GLU A N 1
ATOM 557 C CA . GLU A 1 73 ? -9.463 6.821 22.025 1.00 96.94 73 GLU A CA 1
ATOM 558 C C . GLU A 1 73 ? -9.865 7.714 23.203 1.00 96.94 73 GLU A C 1
ATOM 560 O O . GLU A 1 73 ? -10.927 7.529 23.796 1.00 96.94 73 GLU A O 1
ATOM 565 N N . GLN A 1 74 ? -9.089 8.770 23.471 1.00 97.31 74 GLN A N 1
ATOM 566 C CA . GLN A 1 74 ? -9.444 9.792 24.460 1.00 97.31 74 GLN A CA 1
ATOM 567 C C . GLN A 1 74 ? -10.748 10.515 24.102 1.00 97.31 74 GLN A C 1
ATOM 569 O O . GLN A 1 74 ? -11.615 10.693 24.956 1.00 97.31 74 GLN A O 1
ATOM 574 N N . LYS A 1 75 ? -10.912 10.918 22.836 1.00 96.62 75 LYS A N 1
ATOM 575 C CA . LYS A 1 75 ? -12.106 11.627 22.349 1.00 96.62 75 LYS A CA 1
ATOM 576 C C . LYS A 1 75 ? -13.377 10.785 22.470 1.00 96.62 75 LYS A C 1
ATOM 578 O O . LYS A 1 75 ? -14.440 11.331 22.762 1.00 96.62 75 LYS A O 1
ATOM 583 N N . PHE A 1 76 ? -13.290 9.487 22.202 1.00 95.94 76 PHE A N 1
ATOM 584 C CA . PHE A 1 76 ? -14.424 8.567 22.260 1.00 95.94 76 PHE A CA 1
ATOM 585 C C . PHE A 1 76 ? -14.559 7.847 23.602 1.00 95.94 76 PHE A C 1
ATOM 587 O O . PHE A 1 76 ? -15.547 7.140 23.796 1.00 95.94 76 PHE A O 1
ATOM 594 N N . ASN A 1 77 ? -13.620 8.069 24.527 1.00 96.44 77 ASN A N 1
ATOM 595 C CA . ASN A 1 77 ? -13.534 7.391 25.815 1.00 96.44 77 ASN A CA 1
ATOM 596 C C . ASN A 1 77 ? -13.616 5.861 25.660 1.00 96.44 77 ASN A C 1
ATOM 598 O O . ASN A 1 77 ? -14.423 5.193 26.309 1.00 96.44 77 ASN A O 1
ATOM 602 N N . CYS A 1 78 ? -12.812 5.323 24.743 1.00 94.12 78 CYS A N 1
ATOM 603 C CA . CYS A 1 78 ? -12.745 3.901 24.423 1.00 94.12 78 CYS A CA 1
ATOM 604 C C . CYS A 1 78 ? -11.304 3.473 24.129 1.00 94.12 78 CYS A C 1
ATOM 606 O O . CYS A 1 78 ? -10.427 4.312 23.953 1.00 94.12 78 CYS A O 1
ATOM 608 N N . THR A 1 79 ? -11.087 2.167 24.018 1.00 95.19 79 THR A N 1
ATOM 609 C CA . THR A 1 79 ? -9.874 1.579 23.438 1.00 95.19 79 THR A CA 1
ATOM 610 C C . THR A 1 79 ? -10.301 0.794 22.210 1.00 95.19 79 THR A C 1
ATOM 612 O O . THR A 1 79 ? -11.261 0.023 22.294 1.00 95.19 79 THR A O 1
ATOM 615 N N . PHE A 1 80 ? -9.653 1.012 21.069 1.00 94.56 80 PHE A N 1
ATOM 616 C CA . PHE A 1 80 ? -9.997 0.260 19.866 1.00 94.56 80 PHE A CA 1
ATOM 617 C C . PHE A 1 80 ? -9.491 -1.177 19.998 1.00 94.56 80 PHE A C 1
ATOM 619 O O . PHE A 1 80 ? -8.324 -1.411 20.309 1.00 94.56 80 PHE A O 1
ATOM 626 N N . SER A 1 81 ? -10.380 -2.147 19.792 1.00 93.06 81 SER A N 1
ATOM 627 C CA . SER A 1 81 ? -10.002 -3.558 19.779 1.00 93.06 81 SER A CA 1
ATOM 628 C C . SER A 1 81 ? -9.368 -3.940 18.434 1.00 93.06 81 SER A C 1
ATOM 630 O O . SER A 1 81 ? -9.665 -3.304 17.418 1.00 93.06 81 SER A O 1
ATOM 632 N N . PRO A 1 82 ? -8.576 -5.027 18.388 1.00 91.75 82 PRO A N 1
ATOM 633 C CA . PRO A 1 82 ? -8.102 -5.612 17.129 1.00 91.75 82 PRO A CA 1
ATOM 634 C C . PRO A 1 82 ? -9.232 -6.077 16.193 1.00 91.75 82 PRO A C 1
ATOM 636 O O . PRO A 1 82 ? -9.027 -6.215 14.995 1.00 91.75 82 PRO A O 1
ATOM 639 N N . GLU A 1 83 ? -10.443 -6.289 16.721 1.00 90.75 83 GLU A N 1
ATOM 640 C CA . GLU A 1 83 ? -11.647 -6.589 15.928 1.00 90.75 83 GLU A CA 1
ATOM 641 C C . GLU A 1 83 ? -12.210 -5.354 15.200 1.00 90.75 83 GLU A C 1
ATOM 643 O O . GLU A 1 83 ? -13.064 -5.479 14.326 1.00 90.75 83 GLU A O 1
ATOM 648 N N . PHE A 1 84 ? -11.761 -4.153 15.576 1.00 94.38 84 PHE A N 1
ATOM 649 C CA . PHE A 1 84 ? -12.208 -2.897 14.983 1.00 94.38 84 PHE A CA 1
ATOM 650 C C . PHE A 1 84 ? -11.108 -2.190 14.189 1.00 94.38 84 PHE A C 1
ATOM 652 O O . PHE A 1 84 ? -11.390 -1.662 13.116 1.00 94.38 84 PHE A O 1
ATOM 659 N N . LEU A 1 85 ? -9.880 -2.130 14.710 1.00 96.69 85 LEU A N 1
ATOM 660 C CA . LEU A 1 85 ? -8.777 -1.399 14.088 1.00 96.69 85 LEU A CA 1
ATOM 661 C C . LEU A 1 85 ? -7.533 -2.282 13.993 1.00 96.69 85 LEU A C 1
ATOM 663 O O . LEU A 1 85 ? -7.026 -2.752 15.009 1.00 96.69 85 LEU A O 1
ATOM 667 N N . SER A 1 86 ? -7.018 -2.436 12.775 1.00 96.50 86 SER A N 1
ATOM 668 C CA . SER A 1 86 ? -5.750 -3.111 12.484 1.00 96.50 86 SER A CA 1
ATOM 669 C C . SER A 1 86 ? -4.823 -2.177 11.711 1.00 96.50 86 SER A C 1
ATOM 671 O O . SER A 1 86 ? -5.284 -1.371 10.898 1.00 96.50 86 SER A O 1
ATOM 673 N N . ILE A 1 87 ? -3.525 -2.240 12.000 1.00 96.19 87 ILE A N 1
ATOM 674 C CA . ILE A 1 87 ? -2.507 -1.367 11.410 1.00 96.19 87 ILE A CA 1
ATOM 675 C C . ILE A 1 87 ? -1.324 -2.230 11.016 1.00 96.19 87 ILE A C 1
ATOM 677 O O . ILE A 1 87 ? -0.711 -2.866 11.873 1.00 96.19 87 ILE A O 1
ATOM 681 N N . ASN A 1 88 ? -0.990 -2.197 9.736 1.00 96.81 88 ASN A N 1
ATOM 682 C CA . ASN A 1 88 ? 0.107 -2.939 9.152 1.00 96.81 88 ASN A CA 1
ATOM 683 C C . ASN A 1 88 ? 1.058 -1.949 8.480 1.00 96.81 88 ASN A C 1
ATOM 685 O O . ASN A 1 88 ? 0.640 -1.077 7.718 1.00 96.81 88 ASN A O 1
ATOM 689 N N . TYR A 1 89 ? 2.339 -2.069 8.798 1.00 96.50 89 TYR A N 1
ATOM 690 C CA . TYR A 1 89 ? 3.379 -1.194 8.272 1.00 96.50 89 TYR A CA 1
ATOM 691 C C . TYR A 1 89 ? 4.166 -1.924 7.193 1.00 96.50 89 TYR A C 1
ATOM 693 O O . TYR A 1 89 ? 4.404 -3.127 7.311 1.00 96.50 89 TYR A O 1
ATOM 701 N N . LEU A 1 90 ? 4.602 -1.186 6.174 1.00 96.38 90 LEU A N 1
ATOM 702 C CA . LEU A 1 90 ? 5.602 -1.673 5.223 1.00 96.38 90 LEU A CA 1
ATOM 703 C C . LEU A 1 90 ? 6.942 -1.973 5.921 1.00 96.38 90 LEU A C 1
ATOM 705 O O . LEU A 1 90 ? 7.119 -1.717 7.123 1.00 96.38 90 LEU A O 1
ATOM 709 N N . HIS A 1 91 ? 7.910 -2.526 5.185 1.00 95.50 91 HIS A N 1
ATOM 710 C CA . HIS A 1 91 ? 9.240 -2.756 5.743 1.00 95.50 91 HIS A CA 1
ATOM 711 C C . HIS A 1 91 ? 9.848 -1.457 6.278 1.00 95.50 91 HIS A C 1
ATOM 713 O O . HIS A 1 91 ? 9.640 -0.373 5.741 1.00 95.50 91 HIS A O 1
ATOM 719 N N . ASN A 1 92 ? 10.610 -1.572 7.368 1.00 94.62 92 ASN A N 1
ATOM 720 C CA . ASN A 1 92 ? 11.193 -0.418 8.047 1.00 94.62 92 ASN A CA 1
ATOM 721 C C . ASN A 1 92 ? 12.008 0.458 7.082 1.00 94.62 92 ASN A C 1
ATOM 723 O O . ASN A 1 92 ? 12.943 -0.023 6.443 1.00 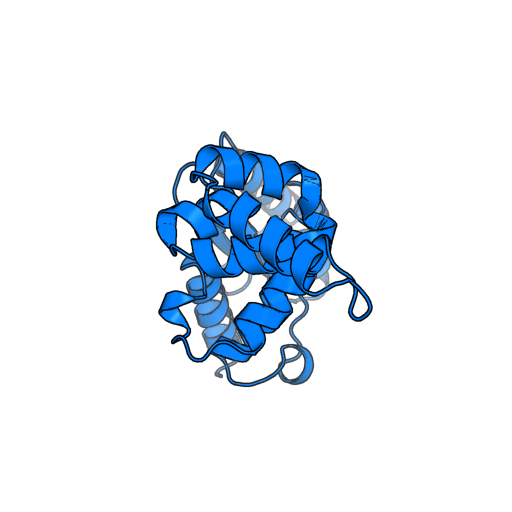94.62 92 ASN A O 1
ATOM 727 N N . GLY A 1 93 ? 11.671 1.744 7.025 1.00 92.31 93 GLY A N 1
ATOM 728 C CA . GLY A 1 93 ? 12.263 2.730 6.127 1.00 92.31 93 GLY A CA 1
ATOM 729 C C . GLY A 1 93 ? 11.688 2.755 4.709 1.00 92.31 93 GLY A C 1
ATOM 730 O O . GLY A 1 93 ? 12.243 3.473 3.882 1.00 92.31 93 GLY A O 1
ATOM 731 N N . CYS A 1 94 ? 10.631 1.994 4.412 1.00 93.44 94 CYS A N 1
ATOM 732 C CA . CYS A 1 94 ? 10.032 1.936 3.080 1.00 93.44 94 CYS A CA 1
ATOM 733 C C . CYS A 1 94 ? 8.727 2.731 2.990 1.00 93.44 94 CYS A C 1
ATOM 735 O O . CYS A 1 94 ? 7.870 2.652 3.876 1.00 93.44 94 CYS A O 1
ATOM 737 N N . ASP A 1 95 ? 8.582 3.435 1.869 1.00 94.31 95 ASP A N 1
ATOM 738 C CA . ASP A 1 95 ? 7.292 3.748 1.265 1.00 94.31 95 ASP A CA 1
ATOM 739 C C . ASP A 1 95 ? 6.861 2.607 0.326 1.00 94.31 95 ASP A C 1
ATOM 741 O O . ASP A 1 95 ? 7.579 1.611 0.150 1.00 94.31 95 ASP A O 1
ATOM 745 N N . ILE A 1 96 ? 5.681 2.733 -0.284 1.00 94.94 96 ILE A N 1
ATOM 746 C CA . ILE A 1 96 ? 5.183 1.715 -1.213 1.00 94.94 96 ILE A CA 1
ATOM 747 C C . ILE A 1 96 ? 6.133 1.488 -2.396 1.00 94.94 96 ILE A C 1
ATOM 749 O O . ILE A 1 96 ? 6.393 0.342 -2.749 1.00 94.94 96 ILE A O 1
ATOM 753 N N . GLU A 1 97 ? 6.705 2.532 -2.995 1.00 96.06 97 GLU A N 1
ATOM 754 C CA . GLU A 1 97 ? 7.642 2.374 -4.108 1.00 96.06 97 GLU A CA 1
ATOM 755 C C . GLU A 1 97 ? 8.890 1.567 -3.704 1.00 96.06 97 GLU A C 1
ATOM 757 O O . GLU A 1 97 ? 9.269 0.612 -4.393 1.00 96.06 97 GLU A O 1
ATOM 762 N N . ALA A 1 98 ? 9.513 1.908 -2.574 1.00 96.06 98 ALA A N 1
ATOM 763 C CA . ALA A 1 98 ? 10.680 1.209 -2.047 1.00 96.06 98 ALA A CA 1
ATOM 764 C C . ALA A 1 98 ? 10.366 -0.242 -1.673 1.00 96.06 98 ALA A C 1
ATOM 766 O O . ALA A 1 98 ? 11.192 -1.123 -1.923 1.00 96.06 98 ALA A O 1
ATOM 767 N N . GLU A 1 99 ? 9.179 -0.508 -1.131 1.00 96.75 99 GLU A N 1
ATOM 768 C CA . GLU A 1 99 ? 8.699 -1.856 -0.833 1.00 96.75 99 GLU A CA 1
ATOM 769 C C . GLU A 1 99 ? 8.612 -2.709 -2.111 1.00 96.75 99 GLU A C 1
ATOM 771 O O . GLU A 1 99 ? 9.176 -3.807 -2.183 1.00 96.75 99 GLU A O 1
ATOM 776 N N . LEU A 1 100 ? 7.962 -2.187 -3.157 1.00 96.69 100 LEU A N 1
ATOM 777 C CA . LEU A 1 100 ? 7.784 -2.902 -4.423 1.00 96.69 100 LEU A CA 1
ATOM 778 C C . LEU A 1 100 ? 9.126 -3.165 -5.131 1.00 96.69 100 LEU A C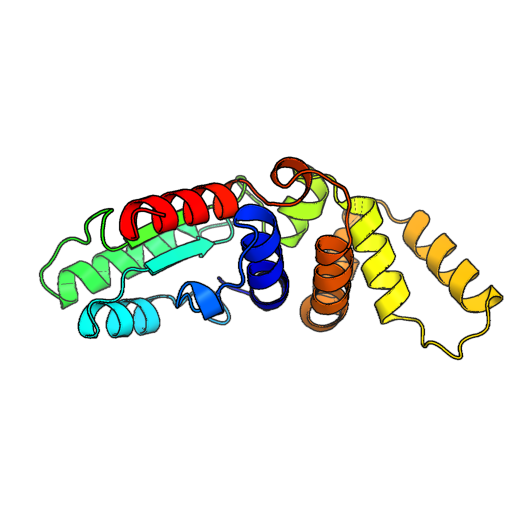 1
ATOM 780 O O . LEU A 1 100 ? 9.329 -4.245 -5.692 1.00 96.69 100 LEU A O 1
ATOM 784 N N . VAL A 1 101 ? 10.057 -2.204 -5.087 1.00 96.62 101 VAL A N 1
ATOM 785 C CA . VAL A 1 101 ? 11.376 -2.315 -5.735 1.00 96.62 101 VAL A CA 1
ATOM 786 C C . VAL A 1 101 ? 12.330 -3.212 -4.947 1.00 96.62 101 VAL A C 1
ATOM 788 O O . VAL A 1 101 ? 12.932 -4.119 -5.521 1.00 96.62 101 VAL A O 1
ATOM 791 N N . ASN A 1 102 ? 12.512 -2.950 -3.652 1.00 95.19 102 ASN A N 1
ATOM 792 C CA . ASN A 1 102 ? 13.613 -3.528 -2.877 1.00 95.19 102 ASN A CA 1
ATOM 793 C C . ASN A 1 102 ? 13.232 -4.819 -2.146 1.00 95.19 102 ASN A C 1
ATOM 795 O O . ASN A 1 102 ? 14.112 -5.645 -1.910 1.00 95.19 102 ASN A O 1
ATOM 799 N N . HIS A 1 103 ? 11.955 -4.998 -1.793 1.00 94.75 103 HIS A N 1
ATOM 800 C CA . HIS A 1 103 ? 11.499 -6.151 -1.012 1.00 94.75 103 HIS A CA 1
ATOM 801 C C . HIS A 1 103 ? 10.762 -7.186 -1.863 1.00 94.75 103 HIS A C 1
ATOM 803 O O . HIS A 1 103 ? 11.073 -8.372 -1.765 1.00 94.75 103 HIS A O 1
ATOM 809 N N . LEU A 1 104 ? 9.846 -6.762 -2.741 1.00 94.56 104 LEU A N 1
ATOM 810 C CA . LEU A 1 104 ? 9.164 -7.686 -3.661 1.00 94.56 104 LEU A CA 1
ATOM 811 C C . LEU A 1 104 ? 9.935 -7.950 -4.957 1.00 94.56 104 LEU A C 1
ATOM 813 O O . LEU A 1 104 ? 9.740 -8.986 -5.592 1.00 94.56 104 LEU A O 1
ATOM 817 N N . GLY A 1 105 ? 10.808 -7.028 -5.365 1.00 95.19 105 GLY A N 1
ATOM 818 C CA . GLY A 1 105 ? 11.583 -7.172 -6.594 1.00 95.19 105 GLY A CA 1
ATOM 819 C C . GLY A 1 105 ? 10.744 -7.046 -7.868 1.00 95.19 105 GLY A C 1
ATOM 820 O O . GLY A 1 105 ? 11.100 -7.642 -8.884 1.00 95.19 105 GLY A O 1
ATOM 821 N N . LEU A 1 106 ? 9.666 -6.252 -7.854 1.00 96.00 106 LEU A N 1
ATOM 822 C CA . LEU A 1 106 ? 8.804 -5.984 -9.021 1.00 96.00 106 LEU A CA 1
ATOM 823 C C . LEU A 1 106 ? 9.426 -4.984 -10.012 1.00 96.00 106 LEU A C 1
ATOM 825 O O . LEU A 1 106 ? 8.747 -4.149 -10.609 1.00 96.00 106 LEU A O 1
ATOM 829 N N . VAL A 1 107 ? 10.750 -5.030 -10.158 1.00 96.50 107 VAL A N 1
ATOM 830 C CA . VAL A 1 107 ? 11.531 -4.070 -10.949 1.00 96.50 107 VAL A CA 1
ATOM 831 C C . VAL A 1 107 ? 11.097 -4.090 -12.413 1.00 96.50 107 VAL A C 1
ATOM 833 O O . VAL A 1 107 ? 10.970 -3.030 -13.027 1.00 96.50 107 VAL A O 1
ATOM 836 N N . ASP A 1 108 ? 10.848 -5.275 -12.967 1.00 95.69 108 ASP A N 1
ATOM 837 C CA . ASP A 1 108 ? 10.458 -5.428 -14.367 1.00 95.69 108 ASP A CA 1
ATOM 838 C C . ASP A 1 108 ? 9.037 -4.908 -14.613 1.00 95.69 108 ASP A C 1
ATOM 840 O O . ASP A 1 108 ? 8.821 -4.154 -15.562 1.00 95.69 108 ASP A O 1
ATOM 844 N N . GLU A 1 109 ? 8.088 -5.217 -13.725 1.00 96.75 109 GLU A N 1
ATOM 845 C CA . GLU A 1 109 ? 6.718 -4.702 -13.788 1.00 96.75 109 GLU A CA 1
ATOM 846 C C . GLU A 1 109 ? 6.676 -3.176 -13.670 1.00 96.75 109 GLU A C 1
ATOM 848 O O . GLU A 1 109 ? 5.987 -2.503 -14.438 1.00 96.75 109 GLU A O 1
ATOM 853 N N . LEU A 1 110 ? 7.454 -2.606 -12.748 1.00 96.88 110 LEU A N 1
ATOM 854 C CA . LEU A 1 110 ? 7.545 -1.159 -12.570 1.00 96.88 110 LEU A CA 1
ATOM 855 C C . LEU A 1 110 ? 8.149 -0.485 -13.805 1.00 96.88 110 LEU A C 1
ATOM 857 O O . LEU A 1 110 ? 7.594 0.495 -14.306 1.00 96.88 110 LEU A O 1
ATOM 861 N N . LYS A 1 111 ? 9.232 -1.033 -14.366 1.00 96.06 111 LYS A N 1
ATOM 862 C CA . LYS A 1 111 ? 9.813 -0.530 -15.621 1.00 96.06 111 LYS A CA 1
ATOM 863 C C . LYS A 1 111 ? 8.823 -0.634 -16.780 1.00 96.06 111 LYS A C 1
ATOM 865 O O . LYS A 1 111 ? 8.701 0.311 -17.558 1.00 96.06 111 LYS A O 1
ATOM 870 N N . GLN A 1 112 ? 8.082 -1.735 -16.881 1.00 95.25 112 GLN A N 1
ATOM 871 C CA . GLN A 1 112 ? 7.037 -1.905 -17.887 1.00 95.25 112 GLN A CA 1
ATOM 872 C C . GLN A 1 112 ? 5.914 -0.872 -17.717 1.00 95.25 112 GLN A C 1
ATOM 874 O O . GLN A 1 112 ? 5.489 -0.282 -18.711 1.00 95.25 112 GLN A O 1
ATOM 879 N N . SER A 1 113 ? 5.486 -0.590 -16.483 1.00 96.31 113 SER A N 1
ATOM 880 C CA . SER A 1 113 ? 4.471 0.436 -16.209 1.00 96.31 113 SER A CA 1
ATOM 881 C C . SER A 1 113 ? 4.926 1.833 -16.659 1.00 96.31 113 SER A C 1
ATOM 883 O O . SER A 1 113 ? 4.146 2.590 -17.234 1.00 96.31 113 SER A O 1
ATOM 885 N N . LEU A 1 114 ? 6.217 2.153 -16.500 1.00 95.75 114 LEU A N 1
ATOM 886 C CA . LEU A 1 114 ? 6.802 3.410 -16.971 1.00 95.75 114 LEU A CA 1
ATOM 887 C C . LEU A 1 114 ? 6.876 3.482 -18.497 1.00 95.75 114 LEU A C 1
ATOM 889 O O . LEU A 1 114 ? 6.633 4.547 -19.065 1.00 95.75 114 LEU A O 1
ATOM 893 N N . VAL A 1 115 ? 7.174 2.368 -19.176 1.00 94.31 115 VAL A N 1
ATOM 894 C CA . VAL A 1 115 ? 7.084 2.305 -20.643 1.00 94.31 115 VAL A CA 1
ATOM 895 C C . VAL A 1 115 ? 5.656 2.627 -21.075 1.00 94.31 115 VAL A C 1
ATOM 897 O O . VAL A 1 115 ? 5.479 3.560 -21.855 1.00 94.31 115 VAL A O 1
ATOM 900 N N . GLN A 1 116 ? 4.655 1.927 -20.529 1.00 93.50 116 GLN A N 1
ATOM 901 C CA . GLN A 1 116 ? 3.239 2.116 -20.872 1.00 93.50 116 GLN A CA 1
ATOM 902 C C . GLN A 1 116 ? 2.742 3.537 -20.594 1.00 93.50 116 GLN A C 1
ATOM 904 O O . GLN A 1 116 ? 1.996 4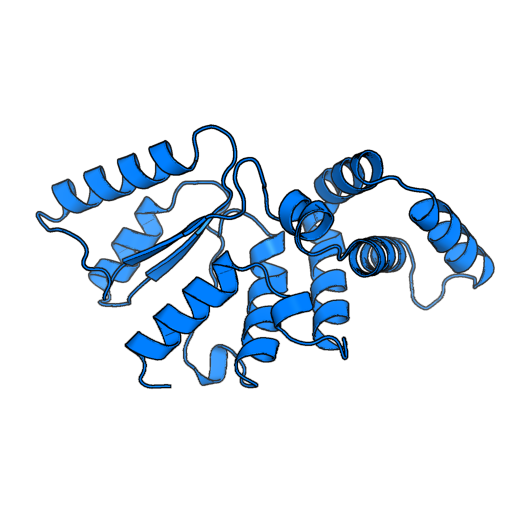.087 -21.394 1.00 93.50 116 GLN A O 1
ATOM 909 N N . LEU A 1 117 ? 3.239 4.182 -19.537 1.00 92.69 117 LEU A N 1
ATOM 910 C CA . LEU A 1 117 ? 2.944 5.586 -19.259 1.00 92.69 117 LEU A CA 1
ATOM 911 C C . LEU A 1 117 ? 3.463 6.544 -20.343 1.00 92.69 117 LEU A C 1
ATOM 913 O O . LEU A 1 117 ? 2.891 7.612 -20.557 1.00 92.69 117 LEU A O 1
ATOM 917 N N . THR A 1 118 ? 4.576 6.202 -20.994 1.00 88.31 118 THR A N 1
ATOM 918 C CA . THR A 1 118 ? 5.226 7.077 -21.984 1.00 88.31 118 THR A CA 1
ATOM 919 C C . THR A 1 118 ? 4.782 6.845 -23.422 1.00 88.31 118 THR A C 1
ATOM 921 O O . THR A 1 118 ? 5.031 7.712 -24.259 1.00 88.31 118 THR A O 1
ATOM 924 N N . VAL A 1 119 ? 4.169 5.698 -23.719 1.00 87.88 119 VAL A N 1
ATOM 925 C CA . VAL A 1 119 ? 3.829 5.286 -25.085 1.00 87.88 119 VAL A CA 1
ATOM 926 C C . VAL A 1 119 ? 2.318 5.214 -25.280 1.00 87.88 119 VAL A C 1
ATOM 928 O O . VAL A 1 119 ? 1.572 4.852 -24.379 1.00 87.88 119 VAL A O 1
ATOM 931 N N . ASN A 1 120 ? 1.868 5.517 -26.489 1.00 79.75 120 ASN A N 1
ATOM 932 C CA . ASN A 1 120 ? 0.499 5.318 -26.946 1.00 79.75 120 ASN A CA 1
ATOM 933 C C . ASN A 1 120 ? 0.420 4.095 -27.868 1.00 79.75 120 ASN A C 1
ATOM 935 O O . ASN A 1 120 ? 1.400 3.725 -28.513 1.00 79.75 120 ASN A O 1
ATOM 939 N N . GLU A 1 121 ? -0.777 3.527 -28.033 1.00 69.38 121 GLU A N 1
ATOM 940 C CA . GLU A 1 121 ? -1.023 2.374 -28.922 1.00 69.38 121 GLU A CA 1
ATOM 941 C C . GLU A 1 121 ? -0.601 2.612 -30.385 1.00 69.38 121 GLU A C 1
ATOM 943 O O . GLU A 1 121 ? -0.301 1.669 -31.112 1.00 69.38 121 GLU A O 1
ATOM 948 N N . ASN A 1 122 ? -0.556 3.877 -30.817 1.00 75.88 122 ASN A N 1
ATOM 949 C CA . ASN A 1 122 ? -0.198 4.275 -32.180 1.00 75.88 122 ASN A CA 1
ATOM 950 C C . ASN A 1 122 ? 1.280 4.664 -32.346 1.00 75.88 122 ASN A C 1
ATOM 952 O O . ASN A 1 122 ? 1.680 5.091 -33.434 1.00 75.88 122 ASN A O 1
ATOM 956 N N . ASP A 1 123 ? 2.089 4.568 -31.289 1.00 84.44 123 ASP A N 1
ATOM 957 C CA . ASP A 1 123 ? 3.491 4.959 -31.363 1.00 84.44 123 ASP A CA 1
ATOM 958 C C . ASP A 1 123 ? 4.324 3.967 -32.179 1.00 84.44 123 ASP A C 1
ATOM 960 O O . ASP A 1 123 ? 4.056 2.770 -32.282 1.00 84.44 123 ASP A O 1
ATOM 964 N N . ASN A 1 124 ? 5.380 4.493 -32.798 1.00 85.94 124 ASN A N 1
ATOM 965 C CA . ASN A 1 124 ? 6.269 3.703 -33.638 1.00 85.94 124 ASN A CA 1
ATOM 966 C C . ASN A 1 124 ? 6.964 2.604 -32.804 1.00 85.94 124 ASN A C 1
ATOM 968 O O . ASN A 1 124 ? 7.542 2.934 -31.766 1.00 85.94 124 ASN A O 1
ATOM 972 N N . PRO A 1 125 ? 7.042 1.342 -33.278 1.00 88.38 125 PRO A N 1
ATOM 973 C CA . PRO A 1 125 ? 7.755 0.267 -32.582 1.00 88.38 125 PRO A CA 1
ATOM 974 C C . PRO A 1 125 ? 9.186 0.624 -32.155 1.00 88.38 125 PRO A C 1
ATOM 976 O O . PRO A 1 125 ? 9.625 0.232 -31.079 1.00 88.38 125 PRO A O 1
ATOM 979 N N . ARG A 1 126 ? 9.901 1.434 -32.950 1.00 88.44 126 ARG A N 1
ATOM 980 C CA . ARG A 1 126 ? 11.248 1.919 -32.598 1.00 88.44 126 ARG A CA 1
ATOM 981 C C . ARG A 1 126 ? 11.256 2.850 -31.386 1.00 88.44 126 ARG A C 1
ATOM 983 O O . ARG A 1 126 ? 12.237 2.879 -30.653 1.00 88.44 126 ARG A O 1
ATOM 990 N N . TYR A 1 127 ? 10.200 3.643 -31.203 1.00 87.00 127 TYR A N 1
ATOM 991 C CA . TYR A 1 127 ? 10.058 4.528 -30.046 1.00 87.00 127 TYR A CA 1
ATOM 992 C C . TYR A 1 127 ? 9.791 3.719 -28.776 1.00 87.00 127 TYR A C 1
ATOM 994 O O . TYR A 1 127 ? 10.449 3.947 -27.763 1.00 87.00 127 TYR A O 1
ATOM 1002 N N . ILE A 1 128 ? 8.902 2.725 -28.868 1.00 88.62 128 ILE A N 1
ATOM 1003 C CA . ILE A 1 128 ? 8.618 1.791 -27.774 1.00 88.62 128 ILE A CA 1
ATOM 1004 C C . ILE A 1 128 ? 9.908 1.072 -27.363 1.00 88.62 128 ILE A C 1
ATOM 1006 O O . ILE A 1 128 ? 10.301 1.138 -26.204 1.00 88.62 128 ILE A O 1
ATOM 1010 N N . GLU A 1 129 ? 10.632 0.486 -28.322 1.00 90.44 129 GLU A N 1
ATOM 1011 C CA . GLU A 1 129 ? 11.908 -0.193 -28.070 1.00 90.44 129 GLU A CA 1
ATOM 1012 C C . GLU A 1 129 ? 12.956 0.744 -27.444 1.00 90.44 129 GLU A C 1
ATOM 1014 O O . GLU A 1 129 ? 13.684 0.352 -26.530 1.00 90.44 129 GLU A O 1
ATOM 1019 N N . ALA A 1 130 ? 13.028 2.002 -27.889 1.00 90.69 130 ALA A N 1
ATOM 1020 C CA . ALA A 1 130 ? 13.925 2.989 -27.298 1.00 90.69 130 ALA A CA 1
ATOM 1021 C C . ALA A 1 130 ? 13.581 3.267 -25.825 1.00 90.69 130 ALA A C 1
ATOM 1023 O O . ALA A 1 130 ? 14.491 3.293 -24.996 1.00 90.69 130 ALA A O 1
ATOM 1024 N N . LYS A 1 131 ? 12.293 3.419 -25.486 1.00 91.69 131 LYS A N 1
ATOM 1025 C CA . LYS A 1 131 ? 11.837 3.629 -24.103 1.00 91.69 131 LYS A CA 1
ATOM 1026 C C . LYS A 1 131 ? 12.029 2.405 -23.222 1.00 91.69 131 LYS A C 1
ATOM 1028 O O . LYS A 1 131 ? 12.492 2.540 -22.092 1.00 91.69 131 LYS A O 1
ATOM 1033 N N . THR A 1 132 ? 11.778 1.212 -23.750 1.00 91.62 132 THR A N 1
ATOM 1034 C CA . THR A 1 132 ? 12.094 -0.039 -23.055 1.00 91.62 132 THR A CA 1
ATOM 1035 C C . THR A 1 132 ? 13.585 -0.124 -22.736 1.00 91.62 132 THR A C 1
ATOM 1037 O O . THR A 1 132 ? 13.951 -0.394 -21.597 1.00 91.62 132 THR A O 1
ATOM 1040 N N . ASN A 1 133 ? 14.458 0.177 -23.701 1.00 92.94 133 ASN A N 1
ATOM 1041 C CA . ASN A 1 133 ? 15.907 0.166 -23.492 1.00 92.94 133 ASN A CA 1
ATOM 1042 C C . ASN A 1 133 ? 16.393 1.263 -22.531 1.00 92.94 133 ASN A C 1
ATOM 1044 O O . ASN A 1 133 ? 17.379 1.056 -21.824 1.00 92.94 133 ASN A O 1
ATOM 1048 N N . GLU A 1 134 ? 15.733 2.423 -22.514 1.00 93.06 134 GLU A N 1
ATOM 1049 C CA . GLU A 1 134 ? 16.000 3.508 -21.566 1.00 93.06 134 GLU A CA 1
ATOM 1050 C C . GLU A 1 134 ? 15.734 3.040 -20.130 1.00 93.06 134 GLU A C 1
ATOM 1052 O O . GLU A 1 134 ? 16.660 3.012 -19.319 1.00 93.06 134 GLU A O 1
ATOM 1057 N N . PHE A 1 135 ? 14.513 2.583 -19.836 1.00 93.50 135 PHE A N 1
ATOM 1058 C CA . PHE A 1 135 ? 14.134 2.161 -18.485 1.00 93.50 135 PHE A CA 1
ATOM 1059 C C . PHE A 1 135 ? 14.792 0.847 -18.053 1.00 93.50 135 PHE A C 1
ATOM 1061 O O . PHE A 1 135 ? 15.075 0.665 -16.870 1.00 93.50 135 PHE A O 1
ATOM 1068 N N . ALA A 1 136 ? 15.121 -0.054 -18.984 1.00 93.25 136 ALA A N 1
ATOM 1069 C CA . ALA A 1 136 ? 15.863 -1.277 -18.674 1.00 93.25 136 ALA A CA 1
ATOM 1070 C C . ALA A 1 136 ? 17.201 -0.979 -17.977 1.00 93.25 136 ALA A C 1
ATOM 1072 O O . ALA A 1 136 ? 17.599 -1.720 -17.077 1.00 93.25 136 ALA A O 1
ATOM 1073 N N . ARG A 1 137 ? 17.857 0.132 -18.341 1.00 94.25 137 ARG A N 1
ATOM 1074 C CA . ARG A 1 137 ? 19.155 0.549 -17.790 1.00 94.25 137 ARG A CA 1
ATOM 1075 C C . ARG A 1 137 ? 19.073 1.181 -16.407 1.00 94.25 137 ARG A C 1
ATOM 1077 O O . ARG A 1 137 ? 20.120 1.336 -15.788 1.00 94.25 137 ARG A O 1
ATOM 1084 N N . PHE A 1 138 ? 17.877 1.532 -15.936 1.00 96.06 138 PHE A N 1
ATOM 1085 C CA . PHE A 1 138 ? 17.727 2.173 -14.636 1.00 96.06 138 PHE A CA 1
ATOM 1086 C C . PHE A 1 138 ? 18.150 1.212 -13.530 1.00 96.06 138 PHE A C 1
ATOM 1088 O O . PHE A 1 138 ? 17.709 0.053 -13.491 1.00 96.06 138 PHE A O 1
ATOM 1095 N N . ASN A 1 139 ? 18.983 1.710 -12.624 1.00 95.69 139 ASN A N 1
ATOM 1096 C CA . ASN A 1 139 ? 19.202 1.078 -11.330 1.00 95.69 139 ASN A CA 1
ATOM 1097 C C . ASN A 1 139 ? 18.027 1.381 -10.376 1.00 95.69 139 ASN A C 1
ATOM 1099 O O . ASN A 1 139 ? 17.140 2.170 -10.700 1.00 95.69 139 ASN A O 1
ATOM 1103 N N . ASN A 1 140 ? 18.003 0.750 -9.198 1.00 94.94 140 ASN A N 1
ATOM 1104 C CA . ASN A 1 140 ? 16.895 0.913 -8.250 1.00 94.94 140 ASN A CA 1
ATOM 1105 C C . ASN A 1 140 ? 16.711 2.369 -7.799 1.00 94.94 140 ASN A C 1
ATOM 1107 O O . ASN A 1 140 ? 15.578 2.816 -7.674 1.00 94.94 140 ASN A O 1
ATOM 1111 N N . THR A 1 141 ? 17.794 3.121 -7.594 1.00 95.31 141 THR A N 1
ATOM 1112 C CA . THR A 1 141 ? 17.718 4.531 -7.189 1.00 95.31 141 THR A CA 1
ATOM 1113 C C . THR A 1 141 ? 17.079 5.384 -8.284 1.00 95.31 141 THR A C 1
ATOM 1115 O O . THR A 1 141 ? 16.129 6.111 -8.014 1.00 95.31 141 THR A O 1
ATOM 1118 N N . GLU A 1 142 ? 17.538 5.243 -9.530 1.00 96.12 142 GLU A N 1
ATOM 1119 C CA . GLU A 1 142 ? 16.976 5.962 -10.686 1.00 96.12 142 GLU A CA 1
ATOM 1120 C C . GLU A 1 142 ? 15.507 5.592 -10.929 1.00 96.12 142 GLU A C 1
ATOM 1122 O O . GLU A 1 142 ? 14.689 6.437 -11.298 1.00 96.12 142 GLU A O 1
ATOM 1127 N N . LEU A 1 143 ? 15.158 4.320 -10.708 1.00 96.38 143 LEU A N 1
ATOM 1128 C CA . LEU A 1 143 ? 13.782 3.849 -10.796 1.00 96.38 143 LEU A CA 1
ATOM 1129 C C . LEU A 1 143 ? 12.901 4.516 -9.737 1.00 96.38 143 LEU A C 1
ATOM 1131 O O . LEU A 1 143 ? 11.858 5.056 -10.091 1.00 96.38 143 LEU A O 1
ATOM 1135 N N . LEU A 1 144 ? 13.326 4.530 -8.472 1.00 96.12 144 LEU A N 1
ATOM 1136 C CA . LEU A 1 144 ? 12.574 5.149 -7.378 1.00 96.12 144 LEU A CA 1
ATOM 1137 C C . LEU A 1 144 ? 12.356 6.649 -7.606 1.00 96.12 144 LEU A C 1
ATOM 1139 O O . LEU A 1 144 ? 11.224 7.119 -7.507 1.00 96.12 144 LEU A O 1
ATOM 1143 N N . GLU A 1 145 ? 13.395 7.386 -8.011 1.00 95.69 145 GLU A N 1
ATOM 1144 C CA . GLU A 1 145 ? 13.271 8.810 -8.363 1.00 95.69 145 GLU A CA 1
ATOM 1145 C C . GLU A 1 145 ? 12.248 9.033 -9.486 1.00 95.69 145 GLU A C 1
ATOM 1147 O O . GLU A 1 145 ? 11.451 9.978 -9.465 1.00 95.69 145 GLU A O 1
ATOM 1152 N N . LYS A 1 146 ? 12.233 8.140 -10.483 1.00 95.38 146 LYS A N 1
ATOM 1153 C CA . LYS A 1 146 ? 11.287 8.240 -11.591 1.00 95.38 146 LYS A CA 1
ATOM 1154 C C . LYS A 1 146 ? 9.852 7.951 -11.153 1.00 95.38 146 LYS A C 1
ATOM 1156 O O . LYS A 1 146 ? 8.950 8.694 -11.558 1.00 95.38 146 LYS A O 1
ATOM 1161 N N . LEU A 1 147 ? 9.644 6.911 -10.348 1.00 94.50 147 LEU A N 1
ATOM 1162 C CA . LEU A 1 147 ? 8.333 6.535 -9.813 1.00 94.50 147 LEU A CA 1
ATOM 1163 C C . LEU A 1 147 ? 7.749 7.663 -8.956 1.00 94.50 147 LEU A C 1
ATOM 1165 O O . LEU A 1 147 ? 6.593 8.033 -9.159 1.00 94.50 147 LEU A O 1
ATOM 1169 N N . ASP A 1 148 ? 8.565 8.295 -8.109 1.00 91.19 148 ASP A N 1
ATOM 1170 C CA . ASP A 1 148 ? 8.136 9.413 -7.260 1.00 91.19 148 ASP A CA 1
ATOM 1171 C C . ASP A 1 148 ? 7.567 10.587 -8.073 1.00 91.19 148 ASP A C 1
ATOM 1173 O O . ASP A 1 148 ? 6.493 11.116 -7.784 1.00 91.19 148 ASP A O 1
ATOM 1177 N N . SER A 1 149 ? 8.207 10.919 -9.197 1.00 91.69 149 SER A N 1
ATOM 1178 C CA . SER A 1 149 ? 7.726 11.980 -10.093 1.00 91.69 149 SER A CA 1
ATOM 1179 C C . SER A 1 149 ? 6.468 11.623 -10.904 1.00 91.69 149 SER A C 1
ATOM 1181 O O . SER A 1 149 ? 5.909 12.491 -11.578 1.00 91.69 149 SER A O 1
ATOM 1183 N N . THR A 1 150 ? 6.032 10.357 -10.898 1.00 92.25 150 THR A N 1
ATOM 1184 C CA . THR A 1 150 ? 4.982 9.842 -11.799 1.00 92.25 150 THR A CA 1
ATOM 1185 C C . THR A 1 150 ? 3.914 8.982 -11.111 1.00 92.25 150 THR A C 1
ATOM 1187 O O . THR A 1 150 ? 3.164 8.295 -11.808 1.00 92.25 150 THR A O 1
ATOM 1190 N N . LYS A 1 151 ? 3.785 9.051 -9.773 1.00 88.50 151 LYS A N 1
ATOM 1191 C CA . LYS A 1 151 ? 2.905 8.185 -8.952 1.00 88.50 151 LYS A CA 1
ATOM 1192 C C . LYS A 1 151 ? 1.483 8.012 -9.481 1.00 88.50 151 LYS A C 1
ATOM 1194 O O . LYS A 1 151 ? 0.987 6.893 -9.557 1.00 88.50 151 LYS A O 1
ATOM 1199 N N . SER A 1 152 ? 0.827 9.091 -9.905 1.00 82.88 152 SER A N 1
ATOM 1200 C CA . SER A 1 152 ? -0.550 9.029 -10.423 1.00 82.88 152 SER A CA 1
ATOM 1201 C C . SER A 1 152 ? -0.675 8.370 -11.798 1.00 82.88 152 SER A C 1
ATOM 1203 O O . SER A 1 152 ? -1.752 7.899 -12.147 1.00 82.88 152 SER A O 1
ATOM 1205 N N . GLY A 1 153 ? 0.401 8.363 -12.587 1.00 89.06 153 GLY A N 1
ATOM 1206 C CA . GLY A 1 153 ? 0.406 7.823 -13.941 1.00 89.06 153 GLY A CA 1
ATOM 1207 C C . GLY A 1 153 ? 0.788 6.350 -13.980 1.00 89.06 153 GLY A C 1
ATOM 1208 O O . GLY A 1 153 ? 0.062 5.545 -14.555 1.00 89.06 153 GLY A O 1
ATOM 1209 N N . TYR A 1 154 ? 1.923 5.986 -13.375 1.00 94.25 154 TYR A N 1
ATOM 1210 C CA . TYR A 1 154 ? 2.443 4.621 -13.498 1.00 94.25 154 TYR A CA 1
ATOM 1211 C C . TYR A 1 154 ? 1.585 3.610 -12.725 1.00 94.25 154 TYR A C 1
ATOM 1213 O O . TYR A 1 154 ? 1.457 2.468 -13.155 1.00 94.25 154 TYR A O 1
ATOM 1221 N N . SER A 1 155 ? 0.991 4.019 -11.599 1.00 94.06 155 SER A N 1
ATOM 1222 C CA . SER A 1 155 ? 0.281 3.112 -10.690 1.00 94.06 155 SER A CA 1
ATOM 1223 C C . SER A 1 155 ? -0.944 2.450 -11.324 1.00 94.06 155 SER A C 1
ATOM 1225 O O . SER A 1 155 ? -1.203 1.282 -11.046 1.00 94.06 155 SER A O 1
ATOM 1227 N N . GLY A 1 156 ? -1.641 3.140 -12.233 1.00 93.81 156 GLY A N 1
ATOM 1228 C CA . GLY A 1 156 ? -2.728 2.547 -13.019 1.00 93.81 156 GLY A CA 1
ATOM 1229 C C . GLY A 1 156 ? -2.232 1.432 -13.945 1.00 93.81 156 GLY A C 1
ATOM 1230 O O . GLY A 1 156 ? -2.749 0.320 -13.910 1.00 93.81 156 GLY A O 1
ATOM 1231 N N . PHE A 1 157 ? -1.160 1.687 -14.702 1.00 95.50 157 PHE A N 1
ATOM 1232 C CA . PHE A 1 157 ? -0.542 0.668 -15.560 1.00 95.50 157 PHE A CA 1
ATOM 1233 C C . PHE A 1 157 ? 0.037 -0.496 -14.753 1.00 95.50 157 PHE A C 1
ATOM 1235 O O . PHE A 1 157 ? -0.066 -1.652 -15.153 1.00 95.50 157 PHE A O 1
ATOM 1242 N N . LEU A 1 158 ? 0.625 -0.207 -13.590 1.00 96.75 158 LEU A N 1
ATOM 1243 C CA . LEU A 1 158 ? 1.114 -1.238 -12.684 1.00 96.75 158 LEU A CA 1
ATOM 1244 C C . LEU A 1 158 ? -0.030 -2.134 -12.195 1.00 96.75 158 LEU A C 1
ATOM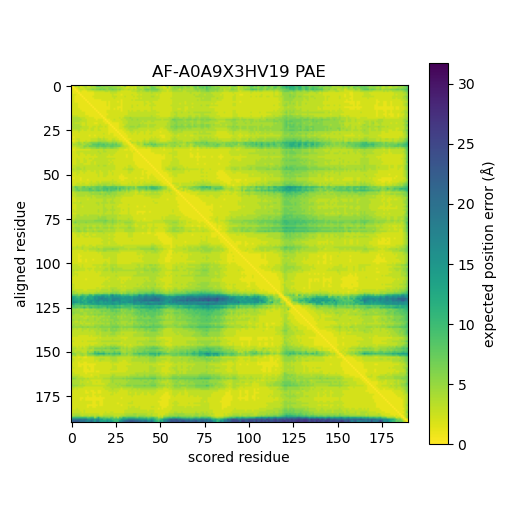 1246 O O . LEU A 1 158 ? 0.138 -3.351 -12.168 1.00 96.75 158 LEU A O 1
ATOM 1250 N N . ALA A 1 159 ? -1.183 -1.562 -11.841 1.00 95.62 159 ALA A N 1
ATOM 1251 C CA . ALA A 1 159 ? -2.355 -2.332 -11.439 1.00 95.62 159 ALA A CA 1
ATOM 1252 C C . ALA A 1 159 ? -2.779 -3.312 -12.548 1.00 95.62 159 ALA A C 1
ATOM 1254 O O . ALA A 1 159 ? -2.961 -4.497 -12.274 1.00 95.62 159 ALA A O 1
ATOM 1255 N N . ASP A 1 160 ? -2.820 -2.871 -13.808 1.00 94.81 160 ASP A N 1
ATOM 1256 C CA . ASP A 1 160 ? -3.133 -3.743 -14.947 1.00 94.81 160 ASP A CA 1
ATOM 1257 C C . ASP A 1 160 ? -2.079 -4.843 -15.162 1.00 94.81 160 ASP A C 1
ATOM 1259 O O . ASP A 1 160 ? -2.419 -5.998 -15.439 1.00 94.81 160 ASP A O 1
ATOM 1263 N N . ILE A 1 161 ? -0.791 -4.522 -15.013 1.00 95.88 161 ILE A N 1
ATOM 1264 C CA . ILE A 1 161 ? 0.301 -5.501 -15.130 1.00 95.88 161 ILE A CA 1
ATOM 1265 C C . ILE A 1 161 ? 0.184 -6.568 -14.036 1.00 95.88 161 ILE A C 1
ATOM 1267 O O . ILE A 1 161 ? 0.268 -7.761 -14.329 1.00 95.88 161 ILE A O 1
ATOM 1271 N N . ILE A 1 162 ? -0.068 -6.161 -12.789 1.00 96.19 162 ILE A N 1
ATOM 1272 C CA . ILE A 1 162 ? -0.269 -7.082 -11.664 1.00 96.19 162 ILE A CA 1
ATOM 1273 C C . ILE A 1 162 ? -1.515 -7.941 -11.902 1.00 96.19 162 ILE A C 1
ATOM 1275 O O . ILE A 1 162 ? -1.463 -9.153 -11.701 1.00 96.19 162 ILE A O 1
ATOM 1279 N N . ALA A 1 163 ? -2.618 -7.355 -12.380 1.00 94.31 163 ALA A N 1
ATOM 1280 C CA . ALA A 1 163 ? -3.865 -8.070 -12.652 1.00 94.31 163 ALA A CA 1
ATOM 1281 C C . ALA A 1 163 ? -3.689 -9.189 -13.689 1.00 94.31 163 ALA A C 1
ATOM 1283 O O . ALA A 1 163 ? -4.321 -10.239 -13.570 1.00 94.31 163 ALA A O 1
ATOM 1284 N N . ASN A 1 164 ? -2.805 -8.998 -14.666 1.00 94.38 164 ASN A N 1
ATOM 1285 C CA . ASN A 1 164 ? -2.538 -9.966 -15.732 1.00 94.38 164 ASN A CA 1
ATOM 1286 C C . ASN A 1 164 ? -1.314 -10.857 -15.469 1.00 94.38 164 ASN A C 1
ATOM 1288 O O . ASN A 1 164 ? -0.955 -11.664 -16.321 1.00 94.38 164 ASN A O 1
ATOM 1292 N N . SER A 1 165 ? -0.664 -10.715 -14.313 1.00 94.00 165 SER A N 1
ATOM 1293 C CA . SER A 1 165 ? 0.501 -11.520 -13.958 1.00 94.00 165 SER A CA 1
ATOM 1294 C C . SER A 1 165 ? 0.106 -12.947 -13.570 1.00 94.00 165 SER A C 1
ATOM 1296 O O . SER A 1 165 ? -0.852 -13.151 -12.818 1.00 94.00 165 SER A O 1
ATOM 1298 N N . ASP A 1 166 ? 0.898 -13.915 -14.035 1.00 92.94 166 ASP A N 1
ATOM 1299 C CA . ASP A 1 166 ? 0.830 -15.328 -13.635 1.00 92.94 166 ASP A CA 1
ATOM 1300 C C . ASP A 1 166 ? 1.613 -15.613 -12.337 1.00 92.94 166 ASP A C 1
ATOM 1302 O O . ASP A 1 166 ? 1.685 -16.758 -11.892 1.00 92.94 166 ASP A O 1
ATOM 1306 N N . LYS A 1 167 ? 2.252 -14.594 -11.740 1.00 93.38 167 LYS A N 1
ATOM 1307 C CA . LYS A 1 167 ? 2.979 -14.739 -10.472 1.00 93.38 167 LYS A CA 1
ATOM 1308 C C . LYS A 1 167 ? 2.014 -15.044 -9.325 1.00 93.38 167 LYS A C 1
ATOM 1310 O O . LYS A 1 167 ? 0.887 -14.548 -9.282 1.00 93.38 167 LYS A O 1
ATOM 1315 N N . GLU A 1 168 ? 2.499 -15.814 -8.357 1.00 92.38 168 GLU A N 1
ATOM 1316 C CA . GLU A 1 168 ? 1.729 -16.130 -7.157 1.00 92.38 168 GLU A CA 1
ATOM 1317 C C . GLU A 1 168 ? 1.514 -14.870 -6.295 1.00 92.38 168 GLU A C 1
ATOM 1319 O O . GLU A 1 168 ? 2.374 -13.981 -6.274 1.00 92.38 168 GLU A O 1
ATOM 1324 N N . PRO A 1 169 ? 0.407 -14.775 -5.530 1.00 90.81 169 PRO A N 1
ATOM 1325 C CA . PRO A 1 169 ? 0.101 -13.597 -4.715 1.00 90.81 169 PRO A CA 1
ATOM 1326 C C . PRO A 1 169 ? 1.238 -13.167 -3.774 1.00 90.81 169 PRO A C 1
ATOM 1328 O O . PRO A 1 169 ? 1.514 -11.979 -3.639 1.00 90.81 169 PRO A O 1
ATOM 1331 N N . ASN A 1 170 ? 1.963 -14.114 -3.175 1.00 89.88 170 ASN A N 1
ATOM 1332 C CA . ASN A 1 170 ? 3.095 -13.825 -2.283 1.00 89.88 170 ASN A CA 1
ATOM 1333 C C . ASN A 1 170 ? 4.325 -13.222 -2.994 1.00 89.88 170 ASN A C 1
ATOM 1335 O O . ASN A 1 170 ? 5.242 -12.758 -2.324 1.00 89.88 170 ASN A O 1
ATOM 1339 N N . GLN A 1 171 ? 4.360 -13.239 -4.327 1.00 93.44 171 GLN A N 1
ATOM 1340 C CA . GLN A 1 171 ? 5.402 -12.604 -5.137 1.00 93.44 171 GLN A CA 1
ATOM 1341 C C . GLN A 1 171 ? 4.996 -11.202 -5.611 1.00 93.44 171 GLN A C 1
ATOM 1343 O O . GLN A 1 171 ? 5.838 -10.478 -6.129 1.00 93.44 171 GLN A O 1
ATOM 1348 N N . LEU A 1 172 ? 3.715 -10.839 -5.484 1.00 94.56 172 LEU A N 1
ATOM 1349 C CA . LEU A 1 172 ? 3.137 -9.598 -6.015 1.00 94.56 172 LEU A CA 1
ATOM 1350 C C . LEU A 1 172 ? 2.649 -8.644 -4.923 1.00 94.56 172 LEU A C 1
ATOM 1352 O O . LEU A 1 172 ? 2.561 -7.441 -5.156 1.00 94.56 172 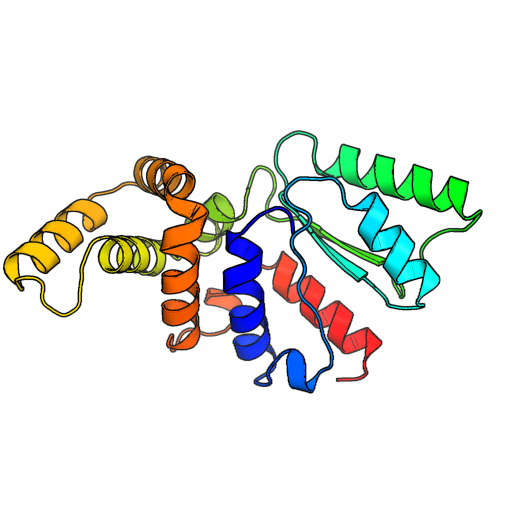LEU A O 1
ATOM 1356 N N . ILE A 1 173 ? 2.281 -9.175 -3.759 1.00 96.44 173 ILE A N 1
ATOM 1357 C CA . ILE A 1 173 ? 1.567 -8.438 -2.721 1.00 96.44 173 ILE A CA 1
ATOM 1358 C C . ILE A 1 173 ? 2.508 -8.202 -1.534 1.00 96.44 173 ILE A C 1
ATOM 1360 O O . ILE A 1 173 ? 3.039 -9.174 -0.992 1.00 96.44 173 ILE A O 1
ATOM 1364 N N . PRO A 1 174 ? 2.694 -6.946 -1.080 1.00 97.06 174 PRO A N 1
ATOM 1365 C CA . PRO A 1 174 ? 3.490 -6.683 0.112 1.00 97.06 174 PRO A CA 1
ATOM 1366 C C . PRO A 1 174 ? 2.884 -7.351 1.346 1.00 97.06 174 PRO A C 1
ATOM 1368 O O . PRO A 1 174 ? 1.659 -7.420 1.485 1.00 97.06 174 PRO A O 1
ATOM 1371 N N . GLN A 1 175 ? 3.728 -7.774 2.289 1.00 96.56 175 GLN A N 1
ATOM 1372 C CA . GLN A 1 175 ? 3.267 -8.515 3.467 1.00 96.56 175 GLN A CA 1
ATOM 1373 C C . GLN A 1 175 ? 2.222 -7.733 4.282 1.00 96.56 175 GLN A C 1
ATOM 1375 O O . GLN A 1 175 ? 1.220 -8.306 4.689 1.00 96.56 175 GLN A O 1
ATOM 1380 N N . ALA A 1 176 ? 2.366 -6.410 4.412 1.00 96.88 176 ALA A N 1
ATOM 1381 C CA . ALA A 1 176 ? 1.399 -5.572 5.126 1.00 96.88 176 ALA A CA 1
ATOM 1382 C C . ALA A 1 176 ? -0.022 -5.608 4.521 1.00 96.88 176 ALA A C 1
ATOM 1384 O O . ALA A 1 176 ? -1.022 -5.503 5.241 1.00 96.88 176 ALA A O 1
ATOM 1385 N N . PHE A 1 177 ? -0.129 -5.763 3.196 1.00 97.31 177 PHE A N 1
ATOM 1386 C CA . PHE A 1 177 ? -1.414 -5.956 2.525 1.00 97.31 177 PHE A CA 1
ATOM 1387 C C . PHE A 1 177 ? -1.966 -7.350 2.807 1.00 97.31 177 PHE A C 1
ATOM 1389 O O . PHE A 1 177 ? -3.142 -7.460 3.140 1.00 97.31 177 PHE A O 1
ATOM 1396 N N . ILE A 1 178 ? -1.126 -8.389 2.747 1.00 96.81 178 ILE A N 1
ATOM 1397 C CA . ILE A 1 178 ? -1.521 -9.764 3.091 1.00 96.81 178 ILE A CA 1
ATOM 1398 C C . ILE A 1 178 ? -2.052 -9.823 4.528 1.00 96.81 178 ILE A C 1
ATOM 1400 O O . ILE A 1 178 ? -3.149 -10.325 4.747 1.00 96.81 178 ILE A O 1
ATOM 1404 N N . ASP A 1 179 ? -1.342 -9.233 5.489 1.00 96.50 179 ASP A N 1
ATOM 1405 C CA . ASP A 1 179 ? -1.749 -9.199 6.899 1.00 96.50 179 ASP A CA 1
ATOM 1406 C C . ASP A 1 179 ? -3.092 -8.468 7.086 1.00 96.50 179 ASP A C 1
ATOM 1408 O O . ASP A 1 179 ? -3.963 -8.890 7.854 1.00 96.50 179 ASP A O 1
ATOM 1412 N N . SER A 1 180 ? -3.307 -7.391 6.322 1.00 96.00 180 SER A N 1
ATOM 1413 C CA . SER A 1 180 ? -4.589 -6.677 6.297 1.00 96.00 180 SER A CA 1
ATOM 1414 C C . SER A 1 180 ? -5.707 -7.525 5.692 1.00 96.00 180 SER A C 1
ATOM 1416 O O . SER A 1 180 ? -6.838 -7.499 6.173 1.00 96.00 180 SER A O 1
ATOM 1418 N N . PHE A 1 181 ? -5.411 -8.288 4.643 1.00 95.50 181 PHE A N 1
ATOM 1419 C CA . PHE A 1 181 ? -6.373 -9.166 3.986 1.00 95.50 181 PHE A CA 1
ATOM 1420 C C . PHE A 1 181 ? -6.771 -10.332 4.892 1.00 95.50 181 PHE A C 1
ATOM 1422 O O . PHE A 1 181 ? -7.964 -10.592 5.042 1.00 95.50 181 PHE A O 1
ATOM 1429 N N . GLU A 1 182 ? -5.817 -10.966 5.570 1.00 95.38 182 GLU A N 1
ATOM 1430 C CA . GLU A 1 182 ? -6.096 -12.006 6.568 1.00 95.38 182 GLU A CA 1
ATOM 1431 C C . GLU A 1 182 ? -6.940 -11.453 7.725 1.00 95.38 182 GLU A C 1
ATOM 1433 O O . GLU A 1 182 ? -7.951 -12.049 8.089 1.00 95.38 182 GLU A O 1
ATOM 1438 N N . THR A 1 183 ? -6.628 -10.250 8.218 1.00 94.88 183 THR A N 1
ATOM 1439 C CA . THR A 1 183 ? -7.458 -9.578 9.236 1.00 94.88 183 THR A CA 1
ATOM 1440 C C . THR A 1 183 ? -8.911 -9.409 8.760 1.00 94.88 183 THR A C 1
ATOM 1442 O O . THR A 1 183 ? -9.867 -9.720 9.471 1.00 94.88 183 THR A O 1
ATOM 1445 N N . ILE A 1 184 ? -9.106 -8.939 7.524 1.00 93.00 184 ILE A N 1
ATOM 1446 C CA . ILE A 1 184 ? -10.444 -8.760 6.939 1.00 93.00 184 ILE A CA 1
ATOM 1447 C C . ILE A 1 184 ? -11.175 -10.101 6.802 1.00 93.00 184 ILE A C 1
ATOM 1449 O O . ILE A 1 184 ? -12.392 -10.173 7.014 1.00 93.00 184 ILE A O 1
ATOM 1453 N N . LYS A 1 185 ? -10.448 -11.161 6.442 1.00 92.25 185 LYS A N 1
ATOM 1454 C CA . LYS A 1 185 ? -10.979 -12.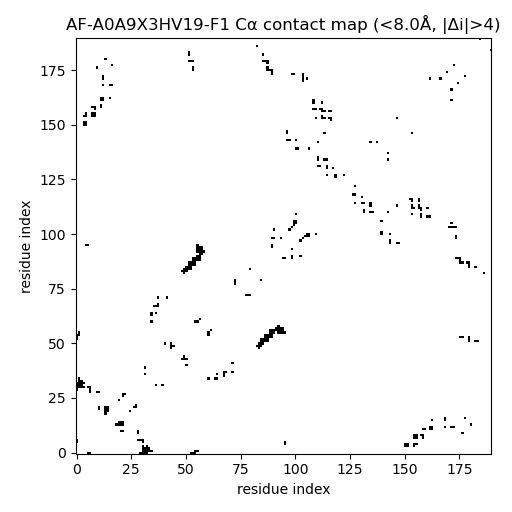518 6.327 1.00 92.25 185 LYS A CA 1
ATOM 1455 C C . LYS A 1 185 ? -11.499 -13.024 7.670 1.00 92.25 185 LYS A C 1
ATOM 1457 O O . LYS A 1 185 ? -12.613 -13.547 7.724 1.00 92.25 185 LYS A O 1
ATOM 1462 N N . GLU A 1 186 ? -10.750 -12.795 8.748 1.00 91.44 186 GLU A N 1
ATOM 1463 C CA . GLU A 1 186 ? -11.161 -13.130 10.115 1.00 91.44 186 GLU A CA 1
ATOM 1464 C C . GLU A 1 186 ? -12.443 -12.391 10.521 1.00 91.44 186 GLU A C 1
ATOM 1466 O O . GLU A 1 186 ? -13.390 -13.016 11.002 1.00 91.44 186 GLU A O 1
ATOM 1471 N N . TRP A 1 187 ? -12.536 -11.086 10.243 1.00 89.88 187 TRP A N 1
ATOM 1472 C CA . TRP A 1 187 ? -13.727 -10.289 10.567 1.00 89.88 187 TRP A CA 1
ATOM 1473 C C . TRP A 1 187 ? -14.985 -10.731 9.818 1.00 89.88 187 TRP A C 1
ATOM 1475 O O . TRP A 1 187 ? -16.099 -10.563 10.318 1.00 89.88 187 TRP A O 1
ATOM 1485 N N . ARG A 1 188 ? -14.833 -11.270 8.603 1.00 76.50 188 ARG A N 1
ATOM 1486 C CA . ARG A 1 188 ? -15.959 -11.643 7.735 1.00 76.50 188 ARG A CA 1
ATOM 1487 C C . ARG A 1 188 ? -16.226 -13.141 7.629 1.00 76.50 188 ARG A C 1
ATOM 1489 O O . ARG A 1 188 ? -17.157 -13.505 6.916 1.00 76.50 188 ARG A O 1
ATOM 1496 N N . THR A 1 189 ? -15.479 -13.986 8.347 1.00 69.12 189 THR A N 1
ATOM 1497 C CA . THR A 1 189 ? -15.563 -15.458 8.220 1.00 69.12 189 THR A CA 1
ATOM 1498 C C . THR A 1 189 ? -15.483 -15.919 6.749 1.00 69.12 189 THR A C 1
ATOM 1500 O O . THR A 1 189 ? -16.293 -16.728 6.294 1.00 69.12 189 THR A O 1
ATOM 1503 N N . LEU A 1 190 ? -14.538 -15.345 5.988 1.00 55.28 190 LEU A N 1
ATOM 1504 C CA . LEU A 1 190 ? -14.329 -15.614 4.553 1.00 55.28 190 LEU A CA 1
ATOM 1505 C C . LEU A 1 190 ? -13.459 -16.845 4.266 1.00 55.28 190 LEU A C 1
ATOM 1507 O O . LEU A 1 190 ? -12.524 -17.133 5.047 1.00 55.28 190 LEU A O 1
#

Foldseek 3Di:
DADPLCVQQLQLLLCLVPVDGCVVVVHDDDHPNHLPCQVVLVVCVVVVHADEAEFEQADCSVVSNVVSQVVNCVVVVHHDDLLRYHYFYFPHRDDPLCSVCPPLNCLVLLLVLVLVLVDDPPDDPVVSVVSSVVSVPDDSVSSSVVCVVQVNRSSNSSNVSSNPDPDHSVSRPGVSSVVRSVSSCVSRVD

Radius of gyration: 18.08 Å; Cα contacts (8 Å, |Δi|>4): 227; chains: 1; bounding box: 40×28×60 Å

Nearest PDB structures (foldseek):
  4f06-assembly1_A  TM=2.876E-01  e=1.537E+00  Rhodopseudomonas palustris HaA2
  5ysz-assembly1_A-2  TM=4.696E-01  e=9.081E+00  Thermobifida fusca YX
  3tb6-assembly1_B  TM=3.559E-01  e=5.751E+00  Bacillus subtilis

InterPro domains:
  IPR034139 OLD protein-like, TOPRIM domain [PF20469] (2-58)

Mean predicted aligned error: 4.01 Å

Solvent-accessible surface area (backbone atoms only — not comparable to full-atom values): 10678 Å² total; per-residue (Å²): 55,35,46,61,41,54,56,46,28,49,56,40,51,45,22,65,67,69,77,44,54,42,70,85,68,74,54,84,87,59,53,50,75,46,83,63,54,58,68,57,54,54,50,28,58,75,68,73,45,64,46,74,39,44,41,51,30,37,96,60,44,66,60,52,48,51,52,45,49,53,53,48,25,62,73,69,73,50,78,84,45,78,88,40,48,44,79,30,53,41,60,86,67,16,46,70,68,50,35,40,46,75,72,54,55,45,51,65,56,52,40,49,12,49,38,57,66,75,53,58,97,84,56,55,70,70,56,54,51,49,44,49,57,55,48,67,68,48,51,72,68,60,44,50,59,51,44,69,78,33,40,82,57,30,24,53,45,34,24,55,53,59,63,69,47,88,69,57,51,86,63,75,45,57,66,30,55,53,55,45,49,53,53,52,30,66,78,64,76,104